Protein AF-A0A918VK63-F1 (afdb_monomer_lite)

pLDDT: mean 71.02, std 24.49, range [26.16, 98.5]

Sequence (231 aa):
MGARPAQPPLGSRPQFLGGAPDRGRGQVRFVFEAVVHAALPGLKAIQGRLEAGPRDRPQPPGGSRGLPRWKEPDMTDMQHPAPSRRRRRGTVLLAATALTAAALTTGATAAAPAGHTQRAPQTKGIATSVLGTDYKVTLTAVRSASDPYAASVRMQVYVRKSGAWKESDRIRVGGADGWFWYPLTGRHAVGRFSTAGTEPAPVDVRLLVTPSIGYSTTYHYVIRHGDVSTR

Secondary structure (DSSP, 8-state):
---PPPPPPP--------------------------------TTSSGGGTS--S--PPPPP----PPP-PPPPP------------------------------------------------EEEEEEEEETTTEEEEEEEEE-SS-TTEEEEEEEEEEEETTEEEEEEEEEESSTT-EEHHHHHSTTSEEEEEE-SSSSEEEEEEEEEETTTEE-PPEEEEEETTEEEE-

Radius of gyration: 33.87 Å; chains: 1; bounding box: 70×94×121 Å

Structure (mmCIF, N/CA/C/O backbone):
data_AF-A0A918VK63-F1
#
_entry.id   AF-A0A918VK63-F1
#
loop_
_atom_site.group_PDB
_atom_site.id
_atom_site.type_symbol
_atom_site.label_atom_id
_atom_site.label_alt_id
_atom_site.label_comp_id
_atom_site.label_asym_id
_atom_site.label_entity_id
_atom_site.label_seq_id
_atom_site.pdbx_PDB_ins_code
_atom_site.Cartn_x
_atom_site.Cartn_y
_atom_site.Cartn_z
_atom_site.occupancy
_atom_site.B_iso_or_equiv
_atom_site.auth_seq_id
_atom_site.auth_comp_id
_atom_site.auth_asym_id
_atom_site.auth_atom_id
_atom_site.pdbx_PDB_model_num
ATOM 1 N N . MET A 1 1 ? -22.242 -41.273 76.706 1.00 43.94 1 MET A N 1
ATOM 2 C CA . MET A 1 1 ? -21.017 -41.808 76.067 1.00 43.94 1 MET A CA 1
ATOM 3 C C . MET A 1 1 ? -21.424 -42.340 74.693 1.00 43.94 1 MET A C 1
ATOM 5 O O . MET A 1 1 ? -22.430 -43.025 74.646 1.00 43.94 1 MET A O 1
ATOM 9 N N . GLY A 1 2 ? -20.783 -41.999 73.572 1.00 50.78 2 GLY A N 1
ATOM 10 C CA . GLY A 1 2 ? -19.702 -41.023 73.387 1.00 50.78 2 GLY A CA 1
ATOM 11 C C . GLY A 1 2 ? -19.511 -40.605 71.913 1.00 50.78 2 GLY A C 1
ATOM 12 O O . GLY A 1 2 ? -20.017 -41.265 71.018 1.00 50.78 2 GLY A O 1
ATOM 13 N N . ALA A 1 3 ? -18.777 -39.502 71.722 1.00 50.59 3 ALA A N 1
ATOM 14 C CA . ALA A 1 3 ? -18.074 -39.054 70.506 1.00 50.59 3 ALA A CA 1
ATOM 15 C C . ALA A 1 3 ? -18.811 -39.022 69.138 1.00 50.59 3 ALA A C 1
ATOM 17 O O . ALA A 1 3 ? -18.932 -40.024 68.439 1.00 50.59 3 ALA A O 1
ATOM 18 N N . ARG A 1 4 ? -19.130 -37.805 68.665 1.00 57.22 4 ARG A N 1
ATOM 19 C CA . ARG A 1 4 ? -19.237 -37.505 67.221 1.00 57.22 4 ARG A CA 1
ATOM 20 C C . ARG A 1 4 ? -17.826 -37.417 66.602 1.00 57.22 4 ARG A C 1
ATOM 22 O O . ARG A 1 4 ? -16.967 -36.805 67.237 1.00 57.22 4 ARG A O 1
ATOM 29 N N . PRO A 1 5 ? -17.586 -37.904 65.369 1.00 66.38 5 PRO A N 1
ATOM 30 C CA . PRO A 1 5 ? -16.409 -37.512 64.589 1.00 66.38 5 PRO A CA 1
ATOM 31 C C . PRO A 1 5 ? -16.505 -36.039 64.141 1.00 66.38 5 PRO A C 1
ATOM 33 O O . PRO A 1 5 ? -17.598 -35.478 64.037 1.00 66.38 5 PRO A O 1
ATOM 36 N N . ALA A 1 6 ? -15.355 -35.400 63.915 1.00 62.38 6 ALA A N 1
ATOM 37 C CA . ALA A 1 6 ? -15.238 -33.950 63.732 1.00 62.38 6 ALA A CA 1
ATOM 38 C C . ALA A 1 6 ? -15.338 -33.480 62.266 1.00 62.38 6 ALA A C 1
ATOM 40 O O . ALA A 1 6 ? -15.070 -34.233 61.331 1.00 62.38 6 ALA A O 1
ATOM 41 N N . GLN A 1 7 ? -15.665 -32.197 62.076 1.00 65.81 7 GLN A N 1
ATOM 42 C CA . GLN A 1 7 ? -15.529 -31.514 60.784 1.00 65.81 7 GLN A CA 1
ATOM 43 C C . GLN A 1 7 ? -14.049 -31.179 60.504 1.00 65.81 7 GLN A C 1
ATO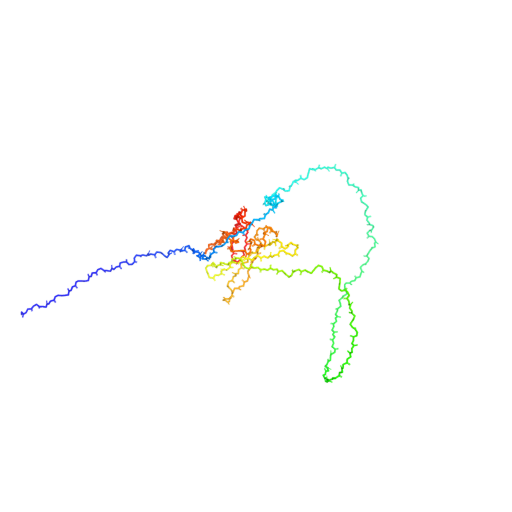M 45 O O . GLN A 1 7 ? -13.368 -30.701 61.416 1.00 65.81 7 GLN A O 1
ATOM 50 N N . PRO A 1 8 ? -13.545 -31.354 59.268 1.00 70.00 8 PRO A N 1
ATOM 51 C CA . PRO A 1 8 ? -12.257 -30.797 58.860 1.00 70.00 8 PRO A CA 1
ATOM 52 C C . PRO A 1 8 ? -12.335 -29.260 58.707 1.00 70.00 8 PRO A C 1
ATOM 54 O O . PRO A 1 8 ? -13.414 -28.725 58.432 1.00 70.00 8 PRO A O 1
ATOM 57 N N . PRO A 1 9 ? -11.218 -28.529 58.886 1.00 63.44 9 PRO A N 1
ATOM 58 C CA . PRO A 1 9 ? -11.223 -27.069 58.969 1.00 63.44 9 PRO A CA 1
ATOM 59 C C . PRO A 1 9 ? -11.334 -26.356 57.611 1.00 63.44 9 PRO A C 1
ATOM 61 O O . PRO A 1 9 ? -10.904 -26.856 56.572 1.00 63.44 9 PRO A O 1
ATOM 64 N N . LEU A 1 10 ? -11.838 -25.119 57.655 1.00 53.62 10 LEU A N 1
ATOM 65 C CA . LEU A 1 10 ? -11.769 -24.151 56.556 1.00 53.62 10 LEU A CA 1
ATOM 66 C C . LEU A 1 10 ? -10.305 -23.822 56.220 1.00 53.62 10 LEU A C 1
ATOM 68 O O . LEU A 1 10 ? -9.569 -23.341 57.080 1.00 53.62 10 LEU A O 1
ATOM 72 N N . GLY A 1 11 ? -9.902 -24.018 54.962 1.00 45.00 11 GLY A N 1
ATOM 73 C CA . GLY A 1 11 ? -8.539 -23.750 54.502 1.00 45.00 11 GLY A CA 1
ATOM 74 C C . GLY A 1 11 ? -8.467 -23.210 53.072 1.00 45.00 11 GLY A C 1
ATOM 75 O O . GLY A 1 11 ? -9.162 -23.683 52.180 1.00 45.00 11 GLY A O 1
ATOM 76 N N . SER A 1 12 ? -7.573 -22.238 52.872 1.00 44.72 12 SER A N 1
ATOM 77 C CA . SER A 1 12 ? -6.981 -21.847 51.581 1.00 44.72 12 SER A CA 1
ATOM 78 C C . SER A 1 12 ? -7.923 -21.413 50.446 1.00 44.72 12 SER A C 1
ATOM 80 O O . SER A 1 12 ? -8.161 -22.138 49.482 1.00 44.72 12 SER A O 1
ATOM 82 N N . ARG A 1 13 ? -8.312 -20.129 50.465 1.00 52.03 13 ARG A N 1
ATOM 83 C CA . ARG A 1 13 ? -8.631 -19.380 49.234 1.00 52.03 13 ARG A CA 1
ATOM 84 C C . ARG A 1 13 ? -7.399 -19.364 48.303 1.00 52.03 13 ARG A C 1
ATOM 86 O O . ARG A 1 13 ? -6.381 -18.808 48.722 1.00 52.03 13 ARG A O 1
ATOM 93 N N . PRO A 1 14 ? -7.468 -19.837 47.045 1.00 47.81 14 PRO A N 1
ATOM 94 C CA . PRO A 1 14 ? -6.476 -19.461 46.045 1.00 47.81 14 PRO A CA 1
ATOM 95 C C . PRO A 1 14 ? -6.685 -17.987 45.669 1.00 47.81 14 PRO A C 1
ATOM 97 O O . PRO A 1 14 ? -7.757 -17.596 45.205 1.00 47.81 14 PRO A O 1
ATOM 100 N N . GLN A 1 15 ? -5.668 -17.151 45.875 1.00 52.31 15 GLN A N 1
ATOM 101 C CA . GLN A 1 15 ? -5.680 -15.782 45.361 1.00 52.31 15 GLN A CA 1
ATOM 102 C C . GLN A 1 15 ? -5.417 -15.833 43.853 1.00 52.31 15 GLN A C 1
ATOM 104 O O . GLN A 1 15 ? -4.292 -16.103 43.435 1.00 52.31 15 GLN A O 1
ATOM 109 N N . PHE A 1 16 ? -6.434 -15.567 43.030 1.00 39.88 16 PHE A N 1
ATOM 110 C CA . PHE A 1 16 ? -6.221 -15.345 41.599 1.00 39.88 16 PHE A CA 1
ATOM 111 C C . PHE A 1 16 ? -5.569 -13.974 41.396 1.00 39.88 16 PHE A C 1
ATOM 113 O O . PHE A 1 16 ? -6.235 -12.948 41.257 1.00 39.88 16 PHE A O 1
ATOM 120 N N . LEU A 1 17 ? -4.237 -13.972 41.452 1.00 44.62 17 LEU A N 1
ATOM 121 C CA . LEU A 1 17 ? -3.405 -12.802 41.210 1.00 44.62 17 LEU A CA 1
ATOM 122 C C . LEU A 1 17 ? -3.630 -12.298 39.775 1.00 44.62 17 LEU A C 1
ATOM 124 O O . LEU A 1 17 ? -3.729 -13.091 38.837 1.00 44.62 17 LEU A O 1
ATOM 128 N N . GLY A 1 18 ? -3.725 -10.979 39.604 1.00 46.38 18 GLY A N 1
ATOM 129 C CA . GLY A 1 18 ? -4.093 -10.362 38.330 1.00 46.38 18 GLY A CA 1
ATOM 130 C C . GLY A 1 18 ? -3.045 -10.553 37.233 1.00 46.38 18 GLY A C 1
ATOM 131 O O . GLY A 1 18 ? -2.133 -9.741 37.097 1.00 46.38 18 GLY A O 1
ATOM 132 N N . GLY A 1 19 ? -3.214 -11.582 36.402 1.00 36.44 19 GLY A N 1
ATOM 133 C CA . GLY A 1 19 ? -2.528 -11.687 35.118 1.00 36.44 19 GLY A CA 1
ATOM 134 C C . GLY A 1 19 ? -3.073 -10.638 34.150 1.00 36.44 19 GLY A C 1
ATOM 135 O O . GLY A 1 19 ? -4.204 -10.758 33.680 1.00 36.44 19 GLY A O 1
ATOM 136 N N . ALA A 1 20 ? -2.287 -9.601 33.858 1.00 44.66 20 ALA A N 1
ATOM 137 C CA . ALA A 1 20 ? -2.646 -8.625 32.834 1.00 44.66 20 ALA A CA 1
ATOM 138 C C . ALA A 1 20 ? -2.770 -9.317 31.460 1.00 44.66 20 ALA A C 1
ATOM 140 O O . ALA A 1 20 ? -1.950 -10.186 31.153 1.00 44.66 20 ALA A O 1
ATOM 141 N N . PRO A 1 21 ? -3.748 -8.942 30.612 1.00 46.81 21 PRO A N 1
ATOM 142 C CA . PRO A 1 21 ? -3.850 -9.500 29.272 1.00 46.81 21 PRO A CA 1
ATOM 143 C C . PRO A 1 21 ? -2.627 -9.078 28.454 1.00 46.81 21 PRO A C 1
ATOM 145 O O . PRO A 1 21 ? -2.466 -7.898 28.124 1.00 46.81 21 PRO A O 1
ATOM 148 N N . ASP A 1 22 ? -1.769 -10.049 28.131 1.00 44.81 22 ASP A N 1
ATOM 149 C CA . ASP A 1 22 ? -0.656 -9.849 27.208 1.00 44.81 22 ASP A CA 1
ATOM 150 C C . ASP A 1 22 ? -1.195 -9.257 25.901 1.00 44.81 22 ASP A C 1
ATOM 152 O O . ASP A 1 22 ? -2.096 -9.811 25.263 1.00 44.81 22 ASP A O 1
ATOM 156 N N . ARG A 1 23 ? -0.650 -8.104 25.501 1.00 48.44 23 ARG A N 1
ATOM 157 C CA . ARG A 1 23 ? -0.985 -7.464 24.227 1.00 48.44 23 ARG A CA 1
ATOM 158 C C . ARG A 1 23 ? -0.234 -8.188 23.121 1.00 48.44 23 ARG A C 1
ATOM 160 O O . ARG A 1 23 ? 0.714 -7.648 22.545 1.00 48.44 23 ARG A O 1
ATOM 167 N N . GLY A 1 24 ? -0.691 -9.410 22.849 1.00 37.12 24 GLY A N 1
ATOM 168 C CA . GLY A 1 24 ? -0.122 -10.318 21.870 1.00 37.12 24 GLY A CA 1
ATOM 169 C C . GLY A 1 24 ? 0.160 -9.588 20.566 1.00 37.12 24 GLY A C 1
ATOM 170 O O . GLY A 1 24 ? -0.753 -9.177 19.846 1.00 37.12 24 GLY A O 1
ATOM 171 N N . ARG A 1 25 ? 1.450 -9.410 20.262 1.00 47.50 25 ARG A N 1
ATOM 172 C CA . ARG A 1 25 ? 1.891 -8.864 18.978 1.00 47.50 25 ARG A CA 1
ATOM 173 C C . ARG A 1 25 ? 1.355 -9.799 17.903 1.00 47.50 25 ARG A C 1
ATOM 175 O O . ARG A 1 25 ? 1.788 -10.947 17.845 1.00 47.50 25 ARG A O 1
ATOM 182 N N . GLY A 1 26 ? 0.428 -9.314 17.078 1.00 36.66 26 GLY A N 1
ATOM 183 C CA . GLY A 1 26 ? -0.212 -10.093 16.018 1.00 36.66 26 GLY A CA 1
ATOM 184 C C . GLY A 1 26 ? 0.805 -10.583 14.990 1.00 36.66 26 GLY A C 1
ATOM 185 O O . GLY A 1 26 ? 1.030 -9.936 13.969 1.00 36.66 26 GLY A O 1
ATOM 186 N N . GLN A 1 27 ? 1.445 -11.718 15.270 1.00 39.53 27 GLN A N 1
ATOM 187 C CA . GLN A 1 27 ? 2.418 -12.343 14.389 1.00 39.53 27 GLN A CA 1
ATOM 188 C C . GLN A 1 27 ? 1.646 -13.032 13.263 1.00 39.53 27 GLN A C 1
ATOM 190 O O . GLN A 1 27 ? 1.248 -14.190 13.376 1.00 39.53 27 GLN A O 1
ATOM 195 N N . VAL A 1 28 ? 1.385 -12.285 12.189 1.00 46.88 28 VAL A N 1
ATOM 196 C CA . VAL A 1 28 ? 0.647 -12.784 11.026 1.00 46.88 28 VAL A CA 1
ATOM 197 C C . VAL A 1 28 ? 1.460 -13.894 10.356 1.00 46.88 28 VAL A C 1
ATOM 199 O O . VAL A 1 28 ? 2.401 -13.635 9.605 1.00 46.88 28 VAL A O 1
ATOM 202 N N . ARG A 1 29 ? 1.111 -15.150 10.658 1.00 33.56 29 ARG A N 1
ATOM 203 C CA . ARG A 1 29 ? 1.702 -16.337 10.036 1.00 33.56 29 ARG A CA 1
ATOM 204 C C . ARG A 1 29 ? 1.260 -16.430 8.578 1.00 33.56 29 ARG A C 1
ATOM 206 O O . ARG A 1 29 ? 0.196 -16.964 8.278 1.00 33.56 29 ARG A O 1
ATOM 213 N N . PHE A 1 30 ? 2.113 -15.963 7.675 1.00 39.28 30 PHE A N 1
ATOM 214 C CA . PHE A 1 30 ? 2.014 -16.282 6.256 1.00 39.28 30 PHE A CA 1
ATOM 215 C C . PHE A 1 30 ? 2.748 -17.598 5.974 1.00 39.28 30 PHE A C 1
ATOM 217 O O . PHE A 1 30 ? 3.965 -17.624 5.810 1.00 39.28 30 PHE A O 1
ATOM 224 N N . VAL A 1 31 ? 1.995 -18.695 5.911 1.00 35.78 31 VAL A N 1
ATOM 225 C CA . VAL A 1 31 ? 2.404 -19.880 5.140 1.00 35.78 31 VAL A CA 1
ATOM 2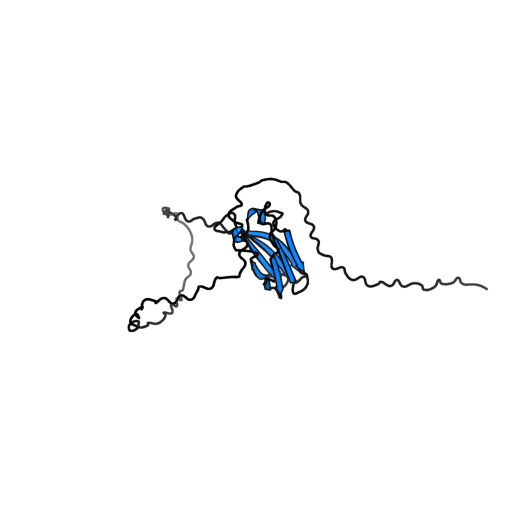26 C C . VAL A 1 31 ? 2.318 -19.515 3.653 1.00 35.78 31 VAL A C 1
ATOM 228 O O . VAL A 1 31 ? 1.390 -18.797 3.299 1.00 35.78 31 VAL A O 1
ATOM 231 N N . PHE A 1 32 ? 3.258 -19.967 2.811 1.00 33.41 32 PHE A N 1
ATOM 232 C CA . PHE A 1 32 ? 3.044 -20.525 1.455 1.00 33.41 32 PHE A CA 1
ATOM 233 C C . PHE A 1 32 ? 4.390 -20.851 0.775 1.00 33.41 32 PHE A C 1
ATOM 235 O O . PHE A 1 32 ? 5.414 -20.243 1.080 1.00 33.41 32 PHE A O 1
ATOM 242 N N . GLU A 1 33 ? 4.382 -21.831 -0.132 1.00 26.16 33 GLU A N 1
ATOM 243 C CA . GLU A 1 33 ? 5.584 -22.449 -0.715 1.00 26.16 33 GLU A CA 1
ATOM 244 C C . GLU A 1 33 ? 6.380 -21.587 -1.714 1.00 26.16 33 GLU A C 1
ATOM 246 O O . GLU A 1 33 ? 5.896 -20.616 -2.314 1.00 26.16 33 GLU A O 1
ATOM 251 N N . ALA A 1 34 ? 7.632 -22.007 -1.920 1.00 30.58 34 ALA A N 1
ATOM 252 C CA . ALA A 1 34 ? 8.618 -21.379 -2.788 1.00 30.58 34 ALA A CA 1
ATOM 253 C C . ALA A 1 34 ? 8.887 -22.196 -4.064 1.00 30.58 34 ALA A C 1
ATOM 255 O O . ALA A 1 34 ? 9.040 -23.410 -4.007 1.00 30.58 34 ALA A O 1
ATOM 256 N N . VAL A 1 35 ? 9.048 -21.493 -5.190 1.00 32.50 35 VAL A N 1
ATOM 257 C CA . VAL A 1 35 ? 9.805 -21.932 -6.377 1.00 32.50 35 VAL A CA 1
ATOM 258 C C . VAL A 1 35 ? 10.521 -20.693 -6.938 1.00 32.50 35 VAL A C 1
ATOM 260 O O . VAL A 1 35 ? 9.991 -19.582 -6.864 1.00 32.50 35 VAL A O 1
ATOM 263 N N . VAL A 1 36 ? 11.730 -20.883 -7.466 1.00 36.53 36 VAL A N 1
ATOM 264 C CA . VAL A 1 36 ? 12.666 -19.879 -8.023 1.00 36.53 36 VAL A CA 1
ATOM 265 C C . VAL A 1 36 ? 12.880 -20.284 -9.505 1.00 36.53 36 VAL A C 1
ATOM 267 O O . VAL A 1 36 ? 12.786 -21.469 -9.799 1.00 36.53 36 VAL A O 1
ATOM 270 N N . HIS A 1 37 ? 13.029 -19.443 -10.536 1.00 30.89 37 HIS A N 1
ATOM 271 C CA . HIS A 1 37 ? 14.056 -18.430 -10.822 1.00 30.89 37 HIS A CA 1
ATOM 272 C C . HIS A 1 37 ? 13.678 -17.617 -12.079 1.00 30.89 37 HIS A C 1
ATOM 274 O O . HIS A 1 37 ? 13.045 -18.155 -12.981 1.00 30.89 37 HIS A O 1
ATOM 280 N N . ALA A 1 38 ? 14.186 -16.382 -12.196 1.00 32.88 38 ALA A N 1
ATOM 281 C CA . ALA A 1 38 ? 14.618 -15.758 -13.461 1.00 32.88 38 ALA A CA 1
ATOM 282 C C . ALA A 1 38 ? 15.410 -14.468 -13.163 1.00 32.88 38 ALA A C 1
ATOM 284 O O . ALA A 1 38 ? 15.085 -13.756 -12.213 1.00 32.88 38 ALA A O 1
ATOM 285 N N . ALA A 1 39 ? 16.420 -14.144 -13.976 1.00 36.38 39 ALA A N 1
ATOM 286 C CA . ALA A 1 39 ? 17.166 -12.883 -13.904 1.00 36.38 39 ALA A CA 1
ATOM 287 C C . ALA A 1 39 ? 16.972 -12.068 -15.194 1.00 36.38 39 ALA A C 1
ATOM 289 O O . ALA A 1 39 ? 16.853 -12.646 -16.272 1.00 36.38 39 ALA A O 1
ATOM 290 N N . LEU A 1 40 ? 16.961 -10.734 -15.090 1.00 40.72 40 LEU A N 1
ATOM 291 C CA . LEU A 1 40 ? 16.875 -9.815 -16.233 1.00 40.72 40 LEU A CA 1
ATOM 292 C C . LEU A 1 40 ? 17.874 -8.650 -16.071 1.00 40.72 40 LEU A C 1
ATOM 294 O O . LEU A 1 40 ? 17.925 -8.055 -14.991 1.00 40.72 40 LEU A O 1
ATOM 298 N N . PRO A 1 41 ? 18.659 -8.303 -17.109 1.00 36.78 41 PRO A N 1
ATOM 299 C CA . PRO A 1 41 ? 19.586 -7.171 -17.087 1.00 36.78 41 PRO A CA 1
ATOM 300 C C . PRO A 1 41 ? 18.886 -5.835 -17.411 1.00 36.78 41 PRO A C 1
ATOM 302 O O . PRO A 1 41 ? 17.868 -5.810 -18.095 1.00 36.78 41 PRO A O 1
ATOM 305 N N . GLY A 1 42 ? 19.461 -4.711 -16.959 1.00 40.75 42 GLY A N 1
ATOM 306 C CA . GLY A 1 42 ? 18.973 -3.353 -17.292 1.00 40.75 42 GLY A CA 1
ATOM 307 C C . GLY A 1 42 ? 19.152 -2.271 -16.211 1.00 40.75 42 GLY A C 1
ATOM 308 O O . GLY A 1 42 ? 18.700 -1.139 -16.370 1.00 40.75 42 GLY A O 1
ATOM 309 N N . LEU A 1 43 ? 19.796 -2.590 -15.086 1.00 43.56 43 LEU A N 1
ATOM 310 C CA . LEU A 1 43 ? 19.646 -1.844 -13.830 1.00 43.56 43 LEU A CA 1
ATOM 311 C C . LEU A 1 43 ? 20.697 -0.728 -13.601 1.00 43.56 43 LEU A C 1
ATOM 313 O O . LEU A 1 43 ? 21.322 -0.673 -12.548 1.00 43.56 43 LEU A O 1
ATOM 317 N N . LYS A 1 44 ? 20.902 0.177 -14.575 1.00 41.56 44 LYS A N 1
ATOM 318 C CA . LYS A 1 44 ? 21.790 1.360 -14.409 1.00 41.56 44 LYS A CA 1
ATOM 319 C C . LYS A 1 44 ? 21.130 2.739 -14.561 1.00 41.56 44 LYS A C 1
ATOM 321 O O . LYS A 1 44 ? 21.739 3.725 -14.164 1.00 41.56 44 LYS A O 1
ATOM 326 N N . ALA A 1 45 ? 19.902 2.839 -15.075 1.00 43.22 45 ALA A N 1
ATOM 327 C CA . ALA A 1 45 ? 19.287 4.137 -15.399 1.00 43.22 45 ALA A CA 1
ATOM 328 C C . ALA A 1 45 ? 18.441 4.783 -14.276 1.00 43.22 45 ALA A C 1
ATOM 330 O O . ALA A 1 45 ? 18.133 5.967 -14.351 1.00 43.22 45 ALA A O 1
ATOM 331 N N . ILE A 1 46 ? 18.018 4.021 -13.258 1.00 49.31 46 ILE A N 1
ATOM 332 C CA . ILE A 1 46 ? 16.902 4.425 -12.370 1.00 49.31 46 ILE A CA 1
ATOM 333 C C . ILE A 1 46 ? 17.371 4.893 -10.978 1.00 49.31 46 ILE A C 1
ATOM 335 O O . ILE A 1 46 ? 16.665 5.643 -10.305 1.00 49.31 46 ILE A O 1
ATOM 339 N N . GLN A 1 47 ? 18.578 4.514 -10.546 1.00 50.16 47 GLN A N 1
ATOM 340 C CA . GLN A 1 47 ? 19.036 4.737 -9.167 1.00 50.16 47 GLN A CA 1
ATOM 341 C C . GLN A 1 47 ? 19.177 6.226 -8.794 1.00 50.16 47 GLN A C 1
ATOM 343 O O . GLN A 1 47 ? 18.916 6.592 -7.654 1.00 50.16 47 GLN A O 1
ATOM 348 N N . GLY A 1 48 ? 19.449 7.105 -9.766 1.00 37.31 48 GLY A N 1
ATOM 349 C CA . GLY A 1 48 ? 19.465 8.560 -9.563 1.00 37.31 48 GLY A CA 1
ATOM 350 C C . GLY A 1 48 ? 18.097 9.207 -9.286 1.00 37.31 48 GLY A C 1
ATOM 351 O O . GLY A 1 48 ? 18.043 10.414 -9.075 1.00 37.31 48 GLY A O 1
ATOM 352 N N . ARG A 1 49 ? 16.985 8.450 -9.299 1.00 47.78 49 ARG A N 1
ATOM 353 C CA . ARG A 1 49 ? 15.624 8.986 -9.087 1.00 47.78 49 ARG A CA 1
ATOM 354 C C . ARG A 1 49 ? 15.016 8.676 -7.713 1.00 47.78 49 ARG A C 1
ATOM 356 O O . ARG A 1 49 ? 13.963 9.228 -7.408 1.00 47.78 49 ARG A O 1
ATOM 363 N N . LEU A 1 50 ? 15.639 7.820 -6.893 1.00 47.19 50 LEU A N 1
ATOM 364 C CA . LEU A 1 50 ? 15.144 7.512 -5.538 1.00 47.19 50 LEU A CA 1
ATOM 365 C C . LEU A 1 50 ? 15.695 8.454 -4.452 1.00 47.19 50 LEU A C 1
ATOM 367 O O . LEU A 1 50 ? 15.013 8.672 -3.456 1.00 47.19 50 LEU A O 1
ATOM 371 N N . GLU A 1 51 ? 16.867 9.057 -4.665 1.00 44.16 51 GLU A N 1
ATOM 372 C CA . GLU A 1 51 ? 17.539 9.944 -3.693 1.00 44.16 51 GLU A CA 1
ATOM 373 C C . GLU A 1 51 ? 16.962 11.377 -3.639 1.00 44.16 51 GLU A C 1
ATOM 375 O O . GLU A 1 51 ? 17.378 12.193 -2.820 1.00 44.16 51 GLU A O 1
ATOM 380 N N . ALA A 1 52 ? 16.002 11.715 -4.509 1.00 42.12 52 ALA A N 1
ATOM 381 C CA . ALA A 1 52 ? 15.452 13.066 -4.652 1.00 42.12 52 ALA A CA 1
ATOM 382 C C . ALA A 1 52 ? 14.465 13.440 -3.520 1.00 42.12 52 ALA A C 1
ATOM 384 O O . ALA A 1 52 ? 13.252 13.539 -3.726 1.00 42.12 52 ALA A O 1
ATOM 385 N N . GLY A 1 53 ? 14.995 13.643 -2.311 1.00 40.22 53 GLY A N 1
ATOM 386 C CA . GLY A 1 53 ? 14.258 14.179 -1.165 1.00 40.22 53 GLY A CA 1
ATOM 387 C C . GLY A 1 53 ? 13.802 15.639 -1.367 1.00 40.22 53 GLY A C 1
ATOM 388 O O . GLY A 1 53 ? 14.401 16.376 -2.148 1.00 40.22 53 GLY A O 1
ATOM 389 N N . PRO A 1 54 ? 12.745 16.103 -0.670 1.00 53.53 54 PRO A N 1
ATOM 390 C CA . PRO A 1 54 ? 12.113 17.399 -0.933 1.00 53.53 54 PRO A CA 1
ATOM 391 C C . PRO A 1 54 ? 12.814 18.579 -0.229 1.00 53.53 54 PRO A C 1
ATOM 393 O O . PRO A 1 54 ? 12.195 19.286 0.569 1.00 53.53 54 PRO A O 1
ATOM 396 N N . ARG A 1 55 ? 14.099 18.813 -0.523 1.00 52.81 55 ARG A N 1
ATOM 397 C CA . ARG A 1 55 ? 14.827 20.049 -0.170 1.00 52.81 55 ARG A CA 1
ATOM 398 C C . ARG A 1 55 ? 15.684 20.540 -1.341 1.00 52.81 55 ARG A C 1
ATOM 400 O O . ARG A 1 55 ? 15.813 19.857 -2.349 1.00 52.81 55 ARG A O 1
ATOM 407 N N . ASP A 1 56 ? 16.176 21.766 -1.203 1.00 41.16 56 ASP A N 1
ATOM 408 C CA . ASP A 1 56 ? 17.130 22.439 -2.089 1.00 41.16 56 ASP A CA 1
ATOM 409 C C . ASP A 1 56 ? 16.674 22.627 -3.547 1.00 41.16 56 ASP A C 1
ATOM 411 O O . ASP A 1 56 ? 17.202 22.056 -4.499 1.00 41.16 56 ASP A O 1
ATOM 415 N N . ARG A 1 57 ? 15.737 23.569 -3.734 1.00 48.91 57 ARG A N 1
ATOM 416 C CA . ARG A 1 57 ? 15.733 24.386 -4.958 1.00 48.91 57 ARG A CA 1
ATOM 417 C C . ARG A 1 57 ? 16.897 25.382 -4.860 1.00 48.91 57 ARG A C 1
ATOM 419 O O . ARG A 1 57 ? 16.870 26.191 -3.931 1.00 48.91 57 ARG A O 1
ATOM 426 N N . PRO A 1 58 ? 17.860 25.406 -5.797 1.00 46.19 58 PRO A N 1
ATOM 427 C CA . PRO A 1 58 ? 18.864 26.463 -5.835 1.00 46.19 58 PRO A CA 1
ATOM 428 C C . PRO A 1 58 ? 18.199 27.830 -6.023 1.00 46.19 58 PRO A C 1
ATOM 430 O O . PRO A 1 58 ? 17.393 28.020 -6.937 1.00 46.19 58 PRO A O 1
ATOM 433 N N . GLN A 1 59 ? 18.533 28.785 -5.159 1.00 56.94 59 GLN A N 1
ATOM 434 C CA . GLN A 1 59 ? 18.101 30.171 -5.298 1.00 56.94 59 GLN A CA 1
ATOM 435 C C . GLN A 1 59 ? 18.911 30.823 -6.435 1.00 56.94 59 GLN A C 1
ATOM 437 O O . GLN A 1 59 ? 20.142 30.806 -6.372 1.00 56.94 59 GLN A O 1
ATOM 442 N N . PRO A 1 60 ? 18.277 31.368 -7.491 1.00 55.81 60 PRO A N 1
ATOM 443 C CA . PRO A 1 60 ? 19.017 31.974 -8.592 1.00 55.81 60 PRO A CA 1
ATOM 444 C C . PRO A 1 60 ? 19.731 33.252 -8.115 1.00 55.81 60 PRO A C 1
ATOM 446 O O . PRO A 1 60 ? 19.125 34.044 -7.387 1.00 55.81 60 PRO A O 1
ATOM 449 N N . PRO A 1 61 ? 20.994 33.490 -8.517 1.00 53.38 61 PRO A N 1
ATOM 450 C CA . PRO A 1 61 ? 21.710 34.707 -8.150 1.00 53.38 61 PRO A CA 1
ATOM 451 C C . PRO A 1 61 ? 21.040 35.942 -8.768 1.00 53.38 61 PRO A C 1
ATOM 453 O O . PRO A 1 61 ? 20.602 35.916 -9.920 1.00 53.38 61 PRO A O 1
ATOM 456 N N . GLY A 1 62 ? 20.975 37.033 -8.000 1.00 52.34 62 GLY A N 1
ATOM 457 C CA . GLY A 1 62 ? 20.319 38.286 -8.387 1.00 52.34 62 GLY A CA 1
ATOM 458 C C . GLY A 1 62 ? 21.037 39.023 -9.520 1.00 52.34 62 GLY A C 1
ATOM 459 O O . GLY A 1 62 ? 21.805 39.949 -9.279 1.00 52.34 62 GLY A O 1
ATOM 460 N N . GLY A 1 63 ? 20.788 38.614 -10.763 1.00 48.25 63 GLY A N 1
ATOM 461 C CA . GLY A 1 63 ? 21.342 39.238 -11.962 1.00 48.25 63 GLY A CA 1
ATOM 462 C C . GLY A 1 63 ? 20.468 40.370 -12.496 1.00 48.25 63 GLY A C 1
ATOM 463 O O . GLY A 1 63 ? 19.647 40.139 -13.381 1.00 48.25 63 GLY A O 1
ATOM 464 N N . SER A 1 64 ? 20.676 41.597 -12.013 1.00 56.00 64 SER A N 1
ATOM 465 C CA . SER A 1 64 ? 20.032 42.805 -12.550 1.00 56.00 64 SER A CA 1
ATOM 466 C C . SER A 1 64 ? 20.401 43.019 -14.023 1.00 56.00 64 SER A C 1
ATOM 468 O O . SER A 1 64 ? 21.483 43.515 -14.338 1.00 56.00 64 SER A O 1
ATOM 470 N N . ARG A 1 65 ? 19.511 42.643 -14.947 1.00 49.00 65 ARG A N 1
ATOM 471 C CA . ARG A 1 65 ? 19.679 42.849 -16.393 1.00 49.00 65 ARG A CA 1
ATOM 472 C C . ARG A 1 65 ? 18.344 43.295 -16.990 1.00 49.00 65 ARG A C 1
ATOM 474 O O . ARG A 1 65 ? 17.310 42.709 -16.687 1.00 49.00 65 ARG A O 1
ATOM 481 N N . GLY A 1 66 ? 18.368 44.383 -17.761 1.00 53.31 66 GLY A N 1
ATOM 482 C CA . GLY A 1 66 ? 17.163 45.136 -18.123 1.00 53.31 66 GLY A CA 1
ATOM 483 C C . GLY A 1 66 ? 16.137 44.332 -18.924 1.00 53.31 66 GLY A C 1
ATOM 484 O O . GLY A 1 66 ? 16.487 43.657 -19.891 1.00 53.31 66 GLY A O 1
ATOM 485 N N . LEU A 1 67 ? 14.864 44.450 -18.541 1.00 53.19 67 LEU A N 1
ATOM 486 C CA . LEU A 1 67 ? 13.738 43.976 -19.344 1.00 53.19 67 LEU A CA 1
ATOM 487 C C . LEU A 1 67 ? 13.471 44.953 -20.504 1.00 53.19 67 LEU A C 1
ATOM 489 O O . LEU A 1 67 ? 13.577 46.167 -20.305 1.00 53.19 67 LEU A O 1
ATOM 493 N N . PRO A 1 68 ? 13.076 44.468 -21.695 1.00 55.19 68 PRO A N 1
ATOM 494 C CA . PRO A 1 68 ? 12.559 45.340 -22.739 1.00 55.19 68 PRO A CA 1
ATOM 495 C C . PRO A 1 68 ? 11.257 46.006 -22.273 1.00 55.19 68 PRO A C 1
ATOM 497 O O . PRO A 1 68 ? 10.410 45.383 -21.630 1.00 55.19 68 PRO A O 1
ATOM 500 N N . ARG A 1 69 ? 11.095 47.284 -22.625 1.00 52.06 69 ARG A N 1
ATOM 501 C CA . ARG A 1 69 ? 9.894 48.077 -22.344 1.00 52.06 69 ARG A CA 1
ATOM 502 C C . ARG A 1 69 ? 8.722 47.565 -23.185 1.00 52.06 69 ARG A C 1
ATOM 504 O O . ARG A 1 69 ? 8.559 47.974 -24.334 1.00 52.06 69 ARG A O 1
ATOM 511 N N . TRP A 1 70 ? 7.911 46.684 -22.606 1.00 46.81 70 TRP A N 1
ATOM 512 C CA . TRP A 1 70 ? 6.589 46.365 -23.140 1.00 46.81 70 TRP A CA 1
ATOM 513 C C . TRP A 1 70 ? 5.761 47.653 -23.241 1.00 46.81 70 TRP A C 1
ATOM 515 O O . TRP A 1 70 ? 5.839 48.509 -22.360 1.00 46.81 70 TRP A O 1
ATOM 525 N N . LYS A 1 71 ? 5.005 47.810 -24.330 1.00 46.22 71 LYS A N 1
ATOM 526 C CA . LYS A 1 71 ? 3.969 48.844 -24.428 1.00 46.22 71 LYS A CA 1
ATOM 527 C C . LYS A 1 71 ? 2.701 48.319 -23.765 1.00 46.22 71 LYS A C 1
ATOM 529 O O . LYS A 1 71 ? 2.317 47.185 -24.055 1.00 46.22 71 LYS A O 1
ATOM 534 N N . GLU A 1 72 ? 2.017 49.143 -22.978 1.00 55.12 72 GLU A N 1
ATOM 535 C CA . GLU A 1 72 ? 0.594 48.947 -22.717 1.00 55.12 72 GLU A CA 1
ATOM 536 C C . GLU A 1 72 ? -0.165 48.762 -24.049 1.00 55.12 72 GLU A C 1
ATOM 538 O O . GLU A 1 72 ? 0.005 49.576 -24.966 1.00 55.12 72 GLU A O 1
ATOM 543 N N . PRO A 1 73 ? -1.007 47.721 -24.188 1.00 56.16 73 PRO A N 1
ATOM 544 C CA . PRO A 1 73 ? -2.101 47.765 -25.145 1.00 56.16 73 PRO A CA 1
ATOM 545 C C . PRO A 1 73 ? -3.118 48.814 -24.675 1.00 56.16 73 PRO A C 1
ATOM 547 O O . PRO A 1 73 ? -3.401 48.919 -23.481 1.00 56.16 73 PRO A O 1
ATOM 550 N N . ASP A 1 74 ? -3.649 49.594 -25.615 1.00 55.12 74 ASP A N 1
ATOM 551 C CA . ASP A 1 74 ? -4.614 50.658 -25.331 1.00 55.12 74 ASP A CA 1
ATOM 552 C C . ASP A 1 74 ? -5.865 50.087 -24.635 1.00 55.12 74 ASP A C 1
ATOM 554 O O . ASP A 1 74 ? -6.447 49.099 -25.084 1.00 55.12 74 ASP A O 1
ATOM 558 N N . MET A 1 75 ? -6.263 50.692 -23.514 1.00 49.66 75 MET A N 1
ATOM 559 C CA . MET A 1 75 ? -7.309 50.176 -22.624 1.00 49.66 75 MET A CA 1
ATOM 560 C C . MET A 1 75 ? -8.707 50.733 -22.962 1.00 49.66 75 MET A C 1
ATOM 562 O O . MET A 1 75 ? -9.599 50.738 -22.113 1.00 49.66 75 MET A O 1
ATOM 566 N N . THR A 1 76 ? -8.891 51.212 -24.198 1.00 61.47 76 THR A N 1
ATOM 567 C CA . THR A 1 76 ? -10.031 52.054 -24.606 1.00 61.47 76 THR A CA 1
ATOM 568 C C . THR A 1 76 ? -11.014 51.373 -25.577 1.00 61.47 76 THR A C 1
ATOM 570 O O . THR A 1 76 ? -11.865 52.049 -26.147 1.00 61.47 76 THR A O 1
ATOM 573 N N . ASP A 1 77 ? -10.985 50.041 -25.734 1.00 52.94 77 ASP A N 1
ATOM 574 C CA . ASP A 1 77 ? -12.131 49.314 -26.315 1.00 52.94 77 ASP A CA 1
ATOM 575 C C . ASP A 1 77 ? -12.310 47.876 -25.781 1.00 52.94 77 ASP A C 1
ATOM 577 O O . ASP A 1 77 ? -11.573 46.958 -26.141 1.00 52.94 77 ASP A O 1
ATOM 581 N N . MET A 1 78 ? -13.321 47.684 -24.921 1.00 51.19 78 MET A N 1
ATOM 582 C CA . MET A 1 78 ? -14.082 46.428 -24.807 1.00 51.19 78 MET A CA 1
ATOM 583 C C . MET A 1 78 ? -15.349 46.625 -23.954 1.00 51.19 78 MET A C 1
ATOM 585 O O . MET A 1 78 ? -15.390 46.369 -22.746 1.00 51.19 78 MET A O 1
ATOM 589 N N . GLN A 1 79 ? -16.420 47.096 -24.590 1.00 53.06 79 GLN A N 1
ATOM 590 C CA . GLN A 1 79 ? -17.732 47.215 -23.946 1.00 53.06 79 GLN A CA 1
ATOM 591 C C . GLN A 1 79 ? -18.336 45.830 -23.638 1.00 53.06 79 GLN A C 1
ATOM 593 O O . GLN A 1 79 ? -18.272 44.901 -24.442 1.00 53.06 79 GLN A O 1
ATOM 598 N N . HIS A 1 80 ? -18.943 45.680 -22.456 1.00 50.78 80 HIS A N 1
ATOM 599 C CA . HIS A 1 80 ? -19.637 44.449 -22.056 1.00 50.78 80 HIS A CA 1
ATOM 600 C C . HIS A 1 80 ? -20.935 44.232 -22.851 1.00 50.78 80 HIS A C 1
ATOM 602 O O . HIS A 1 80 ? -21.689 45.178 -23.083 1.00 50.78 80 HIS A O 1
ATOM 608 N N . PRO A 1 81 ? -21.300 42.962 -23.095 1.00 55.72 81 PRO A N 1
ATOM 609 C CA . PRO A 1 81 ? -22.670 42.543 -22.782 1.00 55.72 81 PRO A CA 1
ATOM 610 C C . PRO A 1 81 ? -22.758 41.329 -21.831 1.00 55.72 81 PRO A C 1
ATOM 612 O O . PRO A 1 81 ? -21.805 40.586 -21.607 1.00 55.72 81 PRO A O 1
ATOM 615 N N . ALA A 1 82 ? -23.936 41.162 -21.224 1.00 52.50 82 ALA A N 1
ATOM 616 C CA . ALA A 1 82 ? -24.182 40.335 -20.035 1.00 52.50 82 ALA A CA 1
ATOM 617 C C . ALA A 1 82 ? -24.316 38.805 -20.284 1.00 52.50 82 ALA A C 1
ATOM 619 O O . ALA A 1 82 ? -24.679 38.376 -21.382 1.00 52.50 82 ALA A O 1
ATOM 620 N N . PRO A 1 83 ? -24.115 37.952 -19.251 1.00 56.12 83 PRO A N 1
ATOM 621 C CA . PRO A 1 83 ? -24.235 36.494 -19.369 1.00 56.12 83 PRO A CA 1
ATOM 622 C C . PRO A 1 83 ? -25.674 36.018 -19.640 1.00 56.12 83 PRO A C 1
ATOM 624 O O . PRO A 1 83 ? -26.601 36.266 -18.865 1.00 56.12 83 PRO A O 1
ATOM 627 N N . SER A 1 84 ? -25.864 35.250 -20.717 1.00 56.69 84 SER A N 1
ATOM 628 C CA . SER A 1 84 ? -27.186 34.781 -21.148 1.00 56.69 84 SER A CA 1
ATOM 629 C C . SER A 1 84 ? -27.658 33.514 -20.410 1.00 56.69 84 SER A C 1
ATOM 631 O O . SER A 1 84 ? -27.192 32.396 -20.631 1.00 56.69 84 SER A O 1
ATOM 633 N N . ARG A 1 85 ? -28.669 33.664 -19.540 1.00 52.16 85 ARG A N 1
ATOM 634 C CA . ARG A 1 85 ? -29.349 32.541 -18.861 1.00 52.16 85 ARG A CA 1
ATOM 635 C C . ARG A 1 85 ? -30.165 31.688 -19.845 1.00 52.16 85 ARG A C 1
ATOM 637 O O . ARG A 1 85 ? -31.363 31.919 -20.020 1.00 52.16 85 ARG A O 1
ATOM 644 N N . ARG A 1 86 ? -29.583 30.631 -20.423 1.00 57.50 86 ARG A N 1
ATOM 645 C CA . ARG A 1 86 ? -30.351 29.649 -21.217 1.00 57.50 86 ARG A CA 1
ATOM 646 C C . ARG A 1 86 ? -31.151 28.669 -20.347 1.00 57.50 86 ARG A C 1
ATOM 648 O O . ARG A 1 86 ? -30.797 27.506 -20.180 1.00 57.50 86 ARG A O 1
ATOM 655 N N . ARG A 1 87 ? -32.314 29.121 -19.861 1.00 51.16 87 ARG A N 1
ATOM 656 C CA . ARG A 1 87 ? -33.422 28.206 -19.533 1.00 51.16 87 ARG A CA 1
ATOM 657 C C . ARG A 1 87 ? -33.824 27.437 -20.798 1.00 51.16 87 ARG A C 1
ATOM 659 O O . ARG A 1 87 ? -34.141 28.058 -21.809 1.00 51.16 87 ARG A O 1
ATOM 666 N N . ARG A 1 88 ? -33.948 26.111 -20.706 1.00 54.28 88 ARG A N 1
ATOM 667 C CA . ARG A 1 88 ? -34.864 25.330 -21.551 1.00 54.28 88 ARG A CA 1
ATOM 668 C C . ARG A 1 88 ? -35.720 24.422 -20.669 1.00 54.28 88 ARG A C 1
ATOM 670 O O . ARG A 1 88 ? -35.227 23.461 -20.096 1.00 54.28 88 ARG A O 1
ATOM 677 N N . ARG A 1 89 ? -37.004 24.769 -20.554 1.00 52.44 89 ARG A N 1
ATOM 678 C CA . ARG A 1 89 ? -38.086 23.818 -20.253 1.00 52.44 89 ARG A CA 1
ATOM 679 C C . ARG A 1 89 ? -38.533 23.210 -21.591 1.00 52.44 89 ARG A C 1
ATOM 681 O O . ARG A 1 89 ? -38.442 23.906 -22.601 1.00 52.44 89 ARG A O 1
ATOM 688 N N . GLY A 1 90 ? -39.016 21.969 -21.608 1.00 42.47 90 GLY A N 1
ATOM 689 C CA . GLY A 1 90 ? -39.509 21.328 -22.834 1.00 42.47 90 GLY A CA 1
ATOM 690 C C . GLY A 1 90 ? -40.287 20.037 -22.568 1.00 42.47 90 GLY A C 1
ATOM 691 O O . GLY A 1 90 ? -39.727 19.090 -22.029 1.00 42.47 90 GLY A O 1
ATOM 692 N N . THR A 1 91 ? -41.561 20.032 -22.954 1.00 48.59 91 THR A N 1
ATOM 693 C CA . THR A 1 91 ? -42.552 18.942 -22.849 1.00 48.59 91 THR A CA 1
ATOM 694 C C . THR A 1 91 ? -43.453 18.985 -24.101 1.00 48.59 91 THR A C 1
ATOM 696 O O . THR A 1 91 ? -43.461 19.995 -24.801 1.00 48.59 91 THR A O 1
ATOM 699 N N . VAL A 1 92 ? -44.225 17.957 -24.470 1.00 45.84 92 VAL A N 1
ATOM 700 C CA . VAL A 1 92 ? -44.586 16.730 -23.723 1.00 45.84 92 VAL A CA 1
ATOM 701 C C . VAL A 1 92 ? -43.827 15.502 -24.289 1.00 45.84 92 VAL A C 1
ATOM 703 O O . VAL A 1 92 ? -42.606 15.594 -24.272 1.00 45.84 92 VAL A O 1
ATOM 706 N N . LEU A 1 93 ? -44.340 14.359 -24.776 1.00 43.81 93 LEU A N 1
ATOM 707 C CA . LEU A 1 93 ? -45.685 13.761 -24.919 1.00 43.81 93 LEU A CA 1
ATOM 708 C C . LEU A 1 93 ? -45.538 12.221 -24.930 1.00 43.81 93 LEU A C 1
ATOM 710 O O . LEU A 1 93 ? -44.442 11.711 -25.152 1.00 43.81 93 LEU A O 1
ATOM 714 N N . LEU A 1 94 ? -46.621 11.481 -24.681 1.00 50.09 94 LEU A N 1
ATOM 715 C CA . LEU A 1 94 ? -46.661 10.022 -24.845 1.00 50.09 94 LEU A CA 1
ATOM 716 C C . LEU A 1 94 ? -46.857 9.621 -26.317 1.00 50.09 94 LEU A C 1
ATOM 718 O O . LEU A 1 94 ? -47.572 10.301 -27.046 1.00 50.09 94 LEU A O 1
ATOM 722 N N . ALA A 1 95 ? -46.357 8.443 -26.691 1.00 42.97 95 ALA A N 1
ATOM 723 C CA . ALA A 1 95 ? -46.969 7.583 -27.707 1.00 42.97 95 ALA A CA 1
ATOM 724 C C . ALA A 1 95 ? -46.530 6.124 -27.484 1.00 42.97 95 ALA A C 1
ATOM 726 O O . ALA A 1 95 ? -45.377 5.875 -27.133 1.00 42.97 95 ALA A O 1
ATOM 727 N N . ALA A 1 96 ? -47.432 5.166 -27.702 1.00 49.84 96 ALA A N 1
ATOM 728 C CA . ALA A 1 96 ? -47.124 3.738 -27.706 1.00 49.84 96 ALA A CA 1
ATOM 729 C C . ALA A 1 96 ? -47.937 3.046 -28.809 1.00 49.84 96 ALA A C 1
ATOM 731 O O . ALA A 1 96 ? -49.163 3.100 -28.782 1.00 49.84 96 ALA A O 1
ATOM 732 N N . THR A 1 97 ? -47.258 2.391 -29.754 1.00 44.44 97 THR A N 1
ATOM 733 C CA . THR A 1 97 ? -47.867 1.505 -30.764 1.00 44.44 97 THR A CA 1
ATOM 734 C C . THR A 1 97 ? -46.813 0.554 -31.338 1.00 44.44 97 THR A C 1
ATOM 736 O O . THR A 1 97 ? -45.615 0.762 -31.144 1.00 44.44 97 THR A O 1
ATOM 739 N N . ALA A 1 98 ? -47.257 -0.529 -31.976 1.00 42.03 98 ALA A N 1
ATOM 740 C CA . ALA A 1 98 ? -46.460 -1.736 -32.188 1.00 42.03 98 ALA A CA 1
ATOM 741 C C . ALA A 1 98 ? -45.915 -1.938 -33.619 1.00 42.03 98 ALA A C 1
ATOM 743 O O . ALA A 1 98 ? -46.463 -1.410 -34.579 1.00 42.03 98 ALA A O 1
ATOM 744 N N . LEU A 1 99 ? -44.940 -2.857 -33.700 1.00 46.69 99 LEU A N 1
ATOM 745 C CA . LEU A 1 99 ? -44.652 -3.798 -34.801 1.00 46.69 99 LEU A CA 1
ATOM 746 C C . LEU A 1 99 ? -44.073 -3.317 -36.155 1.00 46.69 99 LEU A C 1
ATOM 748 O O . LEU A 1 99 ? -44.400 -2.275 -36.702 1.00 46.69 99 LEU A O 1
ATOM 752 N N . THR A 1 100 ? -43.246 -4.221 -36.706 1.00 43.66 100 THR A N 1
ATOM 753 C CA . THR A 1 100 ? -42.858 -4.413 -38.124 1.00 43.66 100 THR A CA 1
ATOM 754 C C . THR A 1 100 ? -42.312 -3.233 -38.940 1.00 43.66 100 THR A C 1
ATOM 756 O O . THR A 1 100 ? -43.075 -2.444 -39.481 1.00 43.66 100 THR A O 1
ATOM 759 N N . ALA A 1 101 ? -41.006 -3.272 -39.237 1.00 38.84 101 ALA A N 1
ATOM 760 C CA . ALA A 1 101 ? -40.486 -3.596 -40.581 1.00 38.84 101 ALA A CA 1
ATOM 761 C C . ALA A 1 101 ? -38.944 -3.691 -40.563 1.00 38.84 101 ALA A C 1
ATOM 763 O O . ALA A 1 101 ? -38.293 -3.084 -39.714 1.00 38.84 101 ALA A O 1
ATOM 764 N N . ALA A 1 102 ? -38.349 -4.440 -41.496 1.00 49.66 102 ALA A N 1
ATOM 765 C CA . ALA A 1 102 ? -36.896 -4.477 -41.681 1.00 49.66 102 ALA A CA 1
ATOM 766 C C . ALA A 1 102 ? -36.452 -3.432 -42.718 1.00 49.66 102 ALA A C 1
ATOM 768 O O . ALA A 1 102 ? -37.060 -3.321 -43.780 1.00 49.66 102 ALA A O 1
ATOM 769 N N . ALA A 1 103 ? -35.359 -2.719 -42.442 1.00 48.19 103 ALA A N 1
ATOM 770 C CA . ALA A 1 103 ? -34.697 -1.835 -43.400 1.00 48.19 103 ALA A CA 1
ATOM 771 C C . ALA A 1 103 ? -33.174 -2.001 -43.291 1.00 48.19 103 ALA A C 1
ATOM 773 O O . ALA A 1 103 ? -32.606 -1.835 -42.211 1.00 48.19 103 ALA A O 1
ATOM 774 N N . LEU A 1 104 ? -32.504 -2.328 -44.401 1.00 52.59 104 LEU A N 1
ATOM 775 C CA . LEU A 1 104 ? -31.045 -2.429 -44.439 1.00 52.59 104 LEU A CA 1
ATOM 776 C C . LEU A 1 104 ? -30.429 -1.029 -44.545 1.00 52.59 104 LEU A C 1
ATOM 778 O O . LEU A 1 104 ? -30.241 -0.504 -45.641 1.00 52.59 104 LEU A O 1
ATOM 782 N N . THR A 1 105 ? -30.082 -0.421 -43.412 1.00 53.97 105 THR A N 1
ATOM 783 C CA . THR A 1 105 ? -29.256 0.794 -43.408 1.00 53.97 105 THR A CA 1
ATOM 784 C C . THR A 1 105 ? -27.799 0.426 -43.667 1.00 53.97 105 THR A C 1
ATOM 786 O O . THR A 1 105 ? -27.165 -0.232 -42.840 1.00 53.97 105 THR A O 1
ATOM 789 N N . THR A 1 106 ? -27.263 0.867 -44.805 1.00 49.38 106 THR A N 1
ATOM 790 C CA . THR A 1 106 ? -25.855 0.701 -45.190 1.00 49.38 106 THR A CA 1
ATOM 791 C C . THR A 1 106 ? -24.914 1.148 -44.074 1.00 49.38 106 THR A C 1
ATOM 793 O O . THR A 1 106 ? -24.963 2.301 -43.642 1.00 49.38 106 THR A O 1
ATOM 796 N N . GLY A 1 107 ? -24.039 0.246 -43.627 1.00 43.06 107 GLY A N 1
ATOM 797 C CA . GLY A 1 107 ? -23.070 0.532 -42.576 1.00 43.06 107 GLY A CA 1
ATOM 798 C C . GLY A 1 107 ? -22.035 1.556 -43.029 1.00 43.06 107 GLY A C 1
ATOM 799 O O . GLY A 1 107 ? -21.079 1.208 -43.717 1.00 43.06 107 GLY A O 1
ATOM 800 N N . ALA A 1 108 ? -22.195 2.809 -42.604 1.00 48.22 108 ALA A N 1
ATOM 801 C CA . ALA A 1 108 ? -21.135 3.800 -42.690 1.00 48.22 108 ALA A CA 1
ATOM 802 C C . ALA A 1 108 ? -19.992 3.369 -41.757 1.00 48.22 108 ALA A C 1
ATOM 804 O O . ALA A 1 108 ? -20.052 3.582 -40.544 1.00 48.22 108 ALA A O 1
ATOM 805 N N . THR A 1 109 ? -18.952 2.749 -42.318 1.00 44.72 109 THR A N 1
ATOM 806 C CA . THR A 1 109 ? -17.710 2.437 -41.605 1.00 44.72 109 THR A CA 1
ATOM 807 C C . THR A 1 109 ? -16.971 3.734 -41.299 1.00 44.72 109 THR A C 1
ATOM 809 O O . THR A 1 109 ? -16.036 4.120 -42.001 1.00 44.72 109 THR A O 1
ATOM 812 N N . ALA A 1 110 ? -17.408 4.423 -40.245 1.00 49.12 110 ALA A N 1
ATOM 813 C CA . ALA A 1 110 ? -16.651 5.498 -39.637 1.00 49.12 110 ALA A CA 1
ATOM 814 C C . ALA A 1 110 ? -15.292 4.923 -39.227 1.00 49.12 110 ALA A C 1
ATOM 816 O O . ALA A 1 110 ? -15.204 4.123 -38.292 1.00 49.12 110 ALA A O 1
ATOM 817 N N . ALA A 1 111 ? -14.244 5.294 -39.964 1.00 52.16 111 ALA A N 1
ATOM 818 C CA . ALA A 1 111 ? -12.880 4.923 -39.639 1.00 52.16 111 ALA A CA 1
ATOM 819 C C . ALA A 1 111 ? -12.533 5.569 -38.296 1.00 52.16 111 ALA A C 1
ATOM 821 O O . ALA A 1 111 ? -12.197 6.753 -38.228 1.00 52.16 111 ALA A O 1
ATOM 822 N N . ALA A 1 112 ? -12.676 4.799 -37.215 1.00 53.41 112 ALA A N 1
ATOM 823 C CA . ALA A 1 112 ? -12.244 5.234 -35.903 1.00 53.41 112 ALA A CA 1
ATOM 824 C C . ALA A 1 112 ? -10.760 5.616 -36.013 1.00 53.41 112 ALA A C 1
ATOM 826 O O . ALA A 1 112 ? -9.979 4.823 -36.553 1.00 53.41 112 ALA A O 1
ATOM 827 N N . PRO A 1 113 ? -10.345 6.807 -35.540 1.00 50.88 113 PRO A N 1
ATOM 828 C CA . PRO A 1 113 ? -8.928 7.124 -35.489 1.00 50.88 113 PRO A CA 1
ATOM 829 C C . PRO A 1 113 ? -8.226 6.030 -34.682 1.00 50.88 113 PRO A C 1
ATOM 831 O O . PRO A 1 113 ? -8.798 5.513 -33.719 1.00 50.88 113 PRO A O 1
ATOM 834 N N . ALA A 1 114 ? -6.990 5.689 -35.057 1.00 52.69 114 ALA A N 1
ATOM 835 C CA . ALA A 1 114 ? -6.169 4.679 -34.385 1.00 52.69 114 ALA A CA 1
ATOM 836 C C . ALA A 1 114 ? -5.667 5.175 -33.010 1.00 52.69 114 ALA A C 1
ATOM 838 O O . ALA A 1 114 ? -4.469 5.216 -32.722 1.00 52.69 114 ALA A O 1
ATOM 839 N N . GLY A 1 115 ? -6.607 5.599 -32.164 1.00 47.03 115 GLY A N 1
ATOM 840 C CA . GLY A 1 115 ? -6.375 6.036 -30.805 1.00 47.03 115 GLY A CA 1
ATOM 841 C C . GLY A 1 115 ? -5.744 4.901 -30.023 1.00 47.03 115 GLY A C 1
ATOM 842 O O . GLY A 1 115 ? -6.247 3.777 -30.011 1.00 47.03 115 GLY A O 1
ATOM 843 N N . HIS A 1 116 ? -4.623 5.203 -29.376 1.00 53.66 116 HIS A N 1
ATOM 844 C CA . HIS A 1 116 ? -3.926 4.257 -28.521 1.00 53.66 116 HIS A CA 1
ATOM 845 C C . HIS A 1 116 ? -4.917 3.761 -27.466 1.00 53.66 116 HIS A C 1
ATOM 847 O O . HIS A 1 116 ? -5.400 4.552 -26.655 1.00 53.66 116 HIS A O 1
ATOM 853 N N . THR A 1 117 ? -5.277 2.476 -27.519 1.00 55.75 117 THR A N 1
ATOM 854 C CA . THR A 1 117 ? -6.366 1.917 -26.711 1.00 55.75 117 THR A CA 1
ATOM 855 C C . THR A 1 117 ? -6.004 2.020 -25.235 1.00 55.75 117 THR A C 1
ATOM 857 O O . THR A 1 117 ? -5.249 1.192 -24.719 1.00 55.75 117 THR A O 1
ATOM 860 N N . GLN A 1 118 ? -6.507 3.066 -24.573 1.00 56.69 118 GLN A N 1
ATOM 861 C CA . GLN A 1 118 ? -6.146 3.412 -23.205 1.00 56.69 118 GLN A CA 1
ATOM 862 C C . GLN A 1 118 ? -6.484 2.238 -22.289 1.00 56.69 118 GLN A C 1
ATOM 864 O O . GLN A 1 118 ? -7.650 1.933 -22.034 1.00 56.69 118 GLN A O 1
ATOM 869 N N . ARG A 1 119 ? -5.443 1.540 -21.828 1.00 67.81 119 ARG A N 1
ATOM 870 C CA . ARG A 1 119 ? -5.607 0.277 -21.114 1.00 67.81 119 ARG A CA 1
ATOM 871 C C . ARG A 1 119 ? -6.378 0.519 -19.819 1.00 67.81 119 ARG A C 1
ATOM 873 O O . ARG A 1 119 ? -5.998 1.381 -19.028 1.00 67.81 119 ARG A O 1
ATOM 880 N N . ALA A 1 120 ? -7.436 -0.263 -19.599 1.00 74.19 120 ALA A N 1
ATOM 881 C CA . ALA A 1 120 ? -8.247 -0.175 -18.388 1.00 74.19 120 ALA A CA 1
ATOM 882 C C . ALA A 1 120 ? -7.348 -0.232 -17.129 1.00 74.19 120 ALA A C 1
ATOM 884 O O . ALA A 1 120 ? -6.523 -1.151 -17.036 1.00 74.19 120 ALA A O 1
ATOM 885 N N . PRO A 1 121 ? -7.468 0.719 -16.176 1.00 82.75 121 PRO A N 1
ATOM 886 C CA . PRO A 1 121 ? -6.583 0.790 -15.015 1.00 82.75 121 PRO A CA 1
ATOM 887 C C . PRO A 1 121 ? -6.598 -0.501 -14.192 1.00 82.75 121 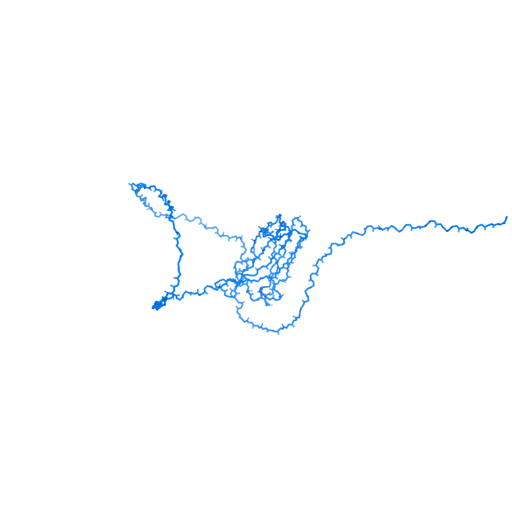PRO A C 1
ATOM 889 O O . PRO A 1 121 ? -7.607 -0.857 -13.587 1.00 82.75 121 PRO A O 1
ATOM 892 N N . GLN A 1 122 ? -5.465 -1.203 -14.154 1.00 95.38 122 GLN A N 1
ATOM 893 C CA . GLN A 1 122 ? -5.342 -2.449 -13.400 1.00 95.38 122 GLN A CA 1
ATOM 894 C C . GLN A 1 122 ? -5.002 -2.151 -11.939 1.00 95.38 122 GLN A C 1
ATOM 896 O O . GLN A 1 122 ? -4.073 -1.396 -11.648 1.00 95.38 122 GLN A O 1
ATOM 901 N N . THR A 1 123 ? -5.739 -2.762 -11.014 1.00 96.88 123 THR A N 1
ATOM 902 C CA . THR A 1 123 ? -5.554 -2.598 -9.569 1.00 96.88 123 THR A CA 1
ATOM 903 C C . THR A 1 123 ? -5.444 -3.955 -8.879 1.00 96.88 123 THR A C 1
ATOM 905 O O . THR A 1 123 ? -5.996 -4.950 -9.349 1.00 96.88 123 THR A O 1
ATOM 908 N N . LYS A 1 124 ? -4.701 -4.020 -7.770 1.00 97.81 124 LYS A N 1
ATOM 909 C CA . LYS A 1 124 ? -4.584 -5.225 -6.938 1.00 97.81 124 LYS A CA 1
ATOM 910 C C . LYS A 1 124 ? -4.383 -4.837 -5.474 1.00 97.81 124 LYS A C 1
ATOM 912 O O . LYS A 1 124 ? -3.517 -4.021 -5.173 1.00 97.81 124 LYS A O 1
ATOM 917 N N . GLY A 1 125 ? -5.150 -5.430 -4.560 1.00 97.88 125 GLY A N 1
ATOM 918 C CA . GLY A 1 125 ? -4.848 -5.347 -3.128 1.00 97.88 125 GLY A CA 1
ATOM 919 C C . GLY A 1 125 ? -3.559 -6.114 -2.817 1.00 97.88 125 GLY A C 1
ATOM 920 O O . GLY A 1 125 ? -3.406 -7.245 -3.275 1.00 97.88 125 GLY A O 1
ATOM 921 N N . ILE A 1 126 ? -2.635 -5.499 -2.075 1.00 97.38 126 ILE A N 1
ATOM 922 C CA . ILE A 1 126 ? -1.332 -6.100 -1.723 1.00 97.38 126 ILE A CA 1
ATOM 923 C C . ILE A 1 126 ? -1.186 -6.371 -0.221 1.00 97.38 126 ILE A C 1
ATOM 925 O O . ILE A 1 126 ? -0.443 -7.269 0.158 1.00 97.38 126 ILE A O 1
ATOM 929 N N . ALA A 1 127 ? -1.923 -5.646 0.628 1.00 97.19 127 ALA A N 1
ATOM 930 C CA . ALA A 1 127 ? -2.095 -5.968 2.045 1.00 97.19 127 ALA A CA 1
ATOM 931 C C . ALA A 1 127 ? -3.361 -5.315 2.623 1.00 97.19 127 ALA A C 1
ATOM 933 O O . ALA A 1 127 ? -3.905 -4.358 2.066 1.00 97.19 127 ALA A O 1
ATOM 934 N N . THR A 1 128 ? -3.829 -5.808 3.768 1.00 97.25 128 THR A N 1
ATOM 935 C CA . THR A 1 128 ? -4.888 -5.183 4.577 1.00 97.25 128 THR A CA 1
ATOM 936 C C . THR A 1 128 ? -4.630 -5.473 6.053 1.00 97.25 128 THR A C 1
ATOM 938 O O . THR A 1 128 ? -4.173 -6.559 6.392 1.00 97.25 128 THR A O 1
ATOM 941 N N . SER A 1 129 ? -4.893 -4.495 6.918 1.00 95.38 129 SER A N 1
ATOM 942 C CA . SER A 1 129 ? -4.757 -4.587 8.374 1.00 95.38 129 SER A CA 1
ATOM 943 C C . SER A 1 129 ? -5.945 -3.898 9.048 1.00 95.38 129 SER A C 1
ATOM 945 O O . SER A 1 129 ? -6.547 -2.996 8.464 1.00 95.38 129 SER A O 1
ATOM 947 N N . VAL A 1 130 ? -6.291 -4.321 10.263 1.00 93.69 130 VAL A N 1
ATOM 948 C CA . VAL A 1 130 ? -7.372 -3.752 11.082 1.00 93.69 130 VAL A CA 1
ATOM 949 C C . VAL A 1 130 ? -6.781 -3.337 12.427 1.00 93.69 130 VAL A C 1
ATOM 951 O O . VAL A 1 130 ? -6.028 -4.096 13.034 1.00 93.69 130 VAL A O 1
ATOM 954 N N . LEU A 1 131 ? -7.094 -2.121 12.868 1.00 87.81 131 LEU A N 1
ATOM 955 C CA . LEU A 1 131 ? -6.613 -1.526 14.110 1.00 87.81 131 LEU A CA 1
ATOM 956 C C . LEU A 1 131 ? -7.801 -1.479 15.076 1.00 87.81 131 LEU A C 1
ATOM 958 O O . LEU A 1 131 ? -8.738 -0.705 14.868 1.00 87.81 131 LEU A O 1
ATOM 962 N N . GLY A 1 132 ? -7.776 -2.321 16.111 1.00 85.69 132 GLY A N 1
ATOM 963 C CA . GLY A 1 132 ? -8.900 -2.440 17.043 1.00 85.69 132 GLY A CA 1
ATOM 964 C C . GLY A 1 132 ? -10.194 -2.825 16.3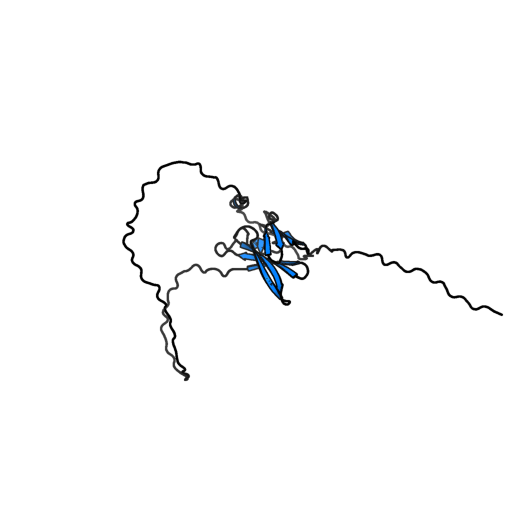19 1.00 85.69 132 GLY A C 1
ATOM 965 O O . GLY A 1 132 ? -10.218 -3.788 15.552 1.00 85.69 132 GLY A O 1
ATOM 966 N N . THR A 1 133 ? -11.264 -2.064 16.549 1.00 86.25 133 THR A N 1
ATOM 967 C CA . THR A 1 133 ? -12.582 -2.263 15.920 1.00 86.25 133 THR A CA 1
ATOM 968 C C . THR A 1 133 ? -12.915 -1.249 14.823 1.00 86.25 133 THR A C 1
ATOM 970 O O . THR A 1 133 ? -13.884 -1.456 14.083 1.00 86.25 133 THR A O 1
ATOM 973 N N . ASP A 1 134 ? -12.123 -0.180 14.705 1.00 89.62 134 ASP A N 1
ATOM 974 C CA . ASP A 1 134 ? -12.626 1.123 14.247 1.00 89.62 134 ASP A CA 1
ATOM 975 C C . ASP A 1 134 ? -11.962 1.609 12.959 1.00 89.62 134 ASP A C 1
ATOM 977 O O . ASP A 1 134 ? -12.627 2.245 12.136 1.00 89.62 134 ASP A O 1
ATOM 981 N N . TYR A 1 135 ? -10.692 1.240 12.744 1.00 92.56 135 TYR A N 1
ATOM 982 C CA . TYR A 1 135 ? -9.938 1.544 11.527 1.00 92.56 135 TYR A CA 1
ATOM 983 C C . TYR A 1 135 ? -9.499 0.276 10.789 1.00 92.56 135 TYR A C 1
ATOM 985 O O . TYR A 1 135 ? -9.072 -0.712 11.386 1.00 92.56 135 TYR A O 1
ATOM 993 N N . LYS A 1 136 ? -9.517 0.328 9.458 1.00 96.38 136 LYS A N 1
ATOM 994 C CA . LYS A 1 136 ? -8.919 -0.670 8.565 1.00 96.38 136 LYS A CA 1
ATOM 995 C C . LYS A 1 136 ? -8.057 0.047 7.537 1.00 96.38 136 LYS A C 1
ATOM 997 O O . LYS A 1 136 ? -8.524 0.982 6.897 1.00 96.38 136 LYS A O 1
ATOM 1002 N N . VAL A 1 137 ? -6.834 -0.422 7.328 1.00 97.31 137 VAL A N 1
ATOM 1003 C CA . VAL A 1 137 ? -5.885 0.153 6.366 1.00 97.31 137 VAL A CA 1
ATOM 1004 C C . VAL A 1 137 ? -5.633 -0.855 5.254 1.00 97.31 137 VAL A C 1
ATOM 1006 O O . VAL A 1 137 ? -5.354 -2.022 5.519 1.00 97.31 137 VAL A O 1
ATOM 1009 N N . THR A 1 138 ? -5.748 -0.420 4.002 1.00 98.19 138 THR A N 1
ATOM 1010 C CA . THR A 1 138 ? -5.550 -1.261 2.808 1.00 98.19 138 THR A CA 1
ATOM 1011 C C . THR A 1 138 ? -4.443 -0.681 1.942 1.00 98.19 138 THR A C 1
ATOM 1013 O O . THR A 1 138 ? -4.452 0.517 1.668 1.00 98.19 138 THR A O 1
ATOM 1016 N N . LEU A 1 139 ? -3.521 -1.526 1.478 1.00 98.44 139 LEU A N 1
ATOM 1017 C CA . LEU A 1 139 ? -2.541 -1.173 0.453 1.00 98.44 139 LEU A CA 1
ATOM 1018 C C . LEU A 1 139 ? -3.009 -1.704 -0.905 1.00 98.44 139 LEU A C 1
ATOM 1020 O O . LEU A 1 139 ? -3.287 -2.898 -1.048 1.00 98.44 139 LEU A O 1
ATOM 1024 N N . THR A 1 140 ? -3.054 -0.827 -1.907 1.00 98.44 140 THR A N 1
ATOM 1025 C CA . THR A 1 140 ? -3.502 -1.138 -3.272 1.00 98.44 140 THR A CA 1
ATOM 1026 C C . THR A 1 140 ? -2.432 -0.747 -4.287 1.00 98.44 140 THR A C 1
ATOM 1028 O O . THR A 1 140 ? -2.104 0.431 -4.425 1.00 98.44 140 THR A O 1
ATOM 1031 N N . ALA A 1 141 ? -1.925 -1.717 -5.044 1.00 98.25 141 ALA A N 1
ATOM 1032 C CA . ALA A 1 141 ? -1.142 -1.462 -6.246 1.00 98.25 141 ALA A CA 1
ATOM 1033 C C . ALA A 1 141 ? -2.063 -0.998 -7.383 1.00 98.25 141 ALA A C 1
ATOM 1035 O O . ALA A 1 141 ? -3.127 -1.581 -7.608 1.00 98.25 141 ALA A O 1
ATOM 1036 N N . VAL A 1 142 ? -1.642 0.024 -8.123 1.00 97.88 142 VAL A N 1
ATOM 1037 C CA . VAL A 1 142 ? -2.326 0.555 -9.307 1.00 97.88 142 VAL A CA 1
ATOM 1038 C C . VAL A 1 142 ? -1.306 0.644 -10.434 1.00 97.88 142 VAL A C 1
ATOM 1040 O O . VAL A 1 142 ? -0.303 1.338 -10.292 1.00 97.88 142 VAL A O 1
ATOM 1043 N N . ARG A 1 143 ? -1.538 -0.066 -11.538 1.00 97.50 143 ARG A N 1
ATOM 1044 C CA . ARG A 1 143 ? -0.663 -0.047 -12.718 1.00 97.50 143 ARG A CA 1
ATOM 1045 C C . ARG A 1 143 ? -0.726 1.325 -13.386 1.00 97.50 143 ARG A C 1
ATOM 1047 O O . ARG A 1 143 ? -1.806 1.917 -13.440 1.00 97.50 143 ARG A O 1
ATOM 1054 N N . SER A 1 144 ? 0.399 1.816 -13.902 1.00 95.88 144 SER A N 1
ATOM 1055 C CA . SER A 1 144 ? 0.389 3.050 -14.691 1.00 95.88 144 SER A CA 1
ATOM 1056 C C . SER A 1 144 ? -0.417 2.868 -15.984 1.00 95.88 144 SER A C 1
ATOM 1058 O O . SER A 1 144 ? -0.560 1.757 -16.505 1.00 95.88 144 SER A O 1
ATOM 1060 N N . ALA A 1 145 ? -0.962 3.974 -16.491 1.00 93.31 145 ALA A N 1
ATOM 1061 C CA . ALA A 1 145 ? -1.660 4.018 -17.773 1.00 93.31 145 ALA A CA 1
ATOM 1062 C C . ALA A 1 145 ? -0.705 4.253 -18.959 1.00 93.31 145 ALA A C 1
ATOM 1064 O O . ALA A 1 145 ? -1.069 3.933 -20.089 1.00 93.31 145 ALA A O 1
ATOM 1065 N N . SER A 1 146 ? 0.492 4.801 -18.711 1.00 92.50 146 SER A N 1
ATOM 1066 C CA . SER A 1 146 ? 1.498 5.121 -19.734 1.00 92.50 146 SER A CA 1
ATOM 1067 C C . SER A 1 146 ? 2.644 4.108 -19.797 1.00 92.50 146 SER A C 1
ATOM 1069 O O . SER A 1 146 ? 3.098 3.791 -20.892 1.00 92.50 146 SER A O 1
ATOM 1071 N N . ASP A 1 147 ? 3.083 3.560 -18.659 1.00 94.06 147 ASP A N 1
ATOM 1072 C CA . ASP A 1 147 ? 4.121 2.520 -18.602 1.00 94.06 147 ASP A CA 1
ATOM 1073 C C . ASP A 1 147 ? 3.540 1.188 -18.077 1.00 94.06 147 ASP A C 1
ATOM 1075 O O . ASP A 1 147 ? 3.150 1.094 -16.910 1.00 94.06 147 ASP A O 1
ATOM 1079 N N . PRO A 1 148 ? 3.491 0.111 -18.887 1.00 93.50 148 PRO A N 1
ATOM 1080 C CA . PRO A 1 148 ? 2.970 -1.175 -18.439 1.00 93.50 148 PRO A CA 1
ATOM 1081 C C . PRO A 1 148 ? 3.835 -1.854 -17.362 1.00 93.50 148 PRO A C 1
ATOM 1083 O O . PRO A 1 148 ? 3.353 -2.803 -16.740 1.00 93.50 148 PRO A O 1
ATOM 1086 N N . TYR A 1 149 ? 5.072 -1.430 -17.118 1.00 95.75 149 TYR A N 1
ATOM 1087 C CA . TYR A 1 149 ? 5.939 -1.972 -16.069 1.00 95.75 149 TYR A CA 1
ATOM 1088 C C . TYR A 1 149 ? 5.851 -1.187 -14.757 1.00 95.75 149 TYR A C 1
ATOM 1090 O O . TYR A 1 149 ? 6.137 -1.762 -13.703 1.00 95.75 149 TYR A O 1
ATOM 1098 N N . ALA A 1 150 ? 5.403 0.069 -14.795 1.00 96.94 150 ALA A N 1
ATOM 1099 C CA . ALA A 1 150 ? 5.307 0.937 -13.627 1.00 96.94 150 ALA A CA 1
ATOM 1100 C C . ALA A 1 150 ? 3.979 0.813 -12.857 1.00 96.94 150 ALA A C 1
ATOM 1102 O O . ALA A 1 150 ? 2.937 0.390 -13.375 1.00 96.94 150 ALA A O 1
ATOM 1103 N N . ALA A 1 151 ? 4.016 1.211 -11.586 1.00 98.00 151 ALA A N 1
ATOM 1104 C CA . ALA A 1 151 ? 2.886 1.204 -10.673 1.00 98.00 151 ALA A CA 1
ATOM 1105 C C . ALA A 1 151 ? 2.993 2.285 -9.585 1.00 98.00 151 ALA A C 1
ATOM 1107 O O . ALA A 1 151 ? 4.068 2.596 -9.071 1.00 98.00 151 ALA A O 1
ATOM 1108 N N . SER A 1 152 ? 1.839 2.802 -9.177 1.00 98.06 152 SER A N 1
ATOM 1109 C CA . SER A 1 152 ? 1.645 3.625 -7.984 1.00 98.06 152 SER A CA 1
ATOM 1110 C C . SER A 1 152 ? 1.056 2.775 -6.852 1.00 98.06 152 SER A C 1
ATOM 1112 O O . SER A 1 152 ? 0.152 1.973 -7.087 1.00 98.06 152 SER A O 1
ATOM 1114 N N . VAL A 1 153 ? 1.486 2.992 -5.606 1.00 98.44 153 VAL A N 1
ATOM 1115 C CA . VAL A 1 153 ? 0.858 2.379 -4.419 1.00 98.44 153 VAL A CA 1
ATOM 1116 C C . VAL A 1 153 ? -0.054 3.389 -3.739 1.00 98.44 153 VAL A C 1
ATOM 1118 O O . VAL A 1 153 ? 0.366 4.502 -3.430 1.00 98.44 153 VAL A O 1
ATOM 1121 N N . ARG A 1 154 ? -1.296 2.995 -3.470 1.00 98.38 154 ARG A N 1
ATOM 1122 C CA . ARG A 1 154 ? -2.245 3.743 -2.638 1.00 98.38 154 ARG A CA 1
ATOM 1123 C C . ARG A 1 154 ? -2.358 3.070 -1.275 1.00 98.38 154 ARG A C 1
ATOM 1125 O O . ARG A 1 154 ? -2.375 1.842 -1.202 1.00 98.38 154 ARG A O 1
ATOM 1132 N N . MET A 1 155 ? -2.446 3.873 -0.222 1.00 98.44 155 MET A N 1
ATOM 1133 C CA . MET A 1 155 ? -2.859 3.439 1.106 1.00 98.44 155 MET A CA 1
ATOM 1134 C C . MET A 1 155 ? -4.189 4.114 1.427 1.00 98.44 155 MET A C 1
ATOM 1136 O O . MET A 1 155 ? -4.272 5.339 1.402 1.00 98.44 155 MET A O 1
ATOM 1140 N N . GLN A 1 156 ? -5.222 3.317 1.687 1.00 98.50 156 GLN A N 1
ATOM 1141 C CA . GLN A 1 156 ? -6.570 3.787 2.009 1.00 98.50 156 GLN A CA 1
ATOM 1142 C C . GLN A 1 156 ? -6.909 3.454 3.461 1.00 98.50 156 GLN A C 1
ATOM 1144 O O . GLN A 1 156 ? -6.763 2.298 3.875 1.00 98.50 156 GLN A O 1
ATOM 1149 N N . VAL A 1 157 ? -7.387 4.448 4.207 1.00 97.94 157 VAL A N 1
ATOM 1150 C CA . VAL A 1 157 ? -7.911 4.294 5.566 1.00 97.94 157 VAL A CA 1
ATOM 1151 C C . VAL A 1 157 ? -9.432 4.231 5.500 1.00 97.94 157 VAL A C 1
ATOM 1153 O O . VAL A 1 157 ? -10.086 5.074 4.890 1.00 97.94 157 VAL A O 1
ATOM 1156 N N . TYR A 1 158 ? -10.005 3.222 6.146 1.00 97.75 158 TYR A N 1
ATOM 1157 C CA . TYR A 1 158 ? -11.441 3.034 6.287 1.00 97.75 158 TYR A CA 1
ATOM 1158 C C . TYR A 1 158 ? -11.817 3.123 7.760 1.00 97.75 158 TYR A C 1
ATOM 1160 O O . TYR A 1 158 ? -11.210 2.451 8.590 1.00 97.75 158 TYR A O 1
ATOM 1168 N N . VAL A 1 159 ? -12.863 3.883 8.060 1.00 96.19 159 VAL A N 1
ATOM 1169 C CA . VAL A 1 159 ? -13.499 3.966 9.378 1.00 96.19 159 VAL A CA 1
ATOM 1170 C C . VAL A 1 159 ? -14.761 3.112 9.408 1.00 96.19 159 VAL A C 1
ATOM 1172 O O . VAL A 1 159 ? -15.480 3.003 8.407 1.00 96.19 159 VAL A O 1
ATOM 1175 N N . ARG A 1 160 ? -15.066 2.506 10.556 1.00 94.56 160 ARG A N 1
ATOM 1176 C CA . ARG A 1 160 ? -16.298 1.731 10.730 1.00 94.56 160 ARG A CA 1
ATOM 1177 C C . ARG A 1 160 ? -17.466 2.656 11.088 1.00 94.56 160 ARG A C 1
ATOM 1179 O O . ARG A 1 160 ? -17.526 3.206 12.180 1.00 94.56 160 ARG A O 1
ATOM 1186 N N . LYS A 1 161 ? -18.409 2.843 10.161 1.00 93.88 161 LYS A N 1
ATOM 1187 C CA . LYS A 1 161 ? -19.572 3.741 10.301 1.00 93.88 161 LYS A CA 1
ATOM 1188 C C . LYS A 1 161 ? -20.854 2.975 9.972 1.00 93.88 161 LYS A C 1
ATOM 1190 O O . LYS A 1 161 ? -21.022 2.512 8.845 1.00 93.88 161 LYS A O 1
ATOM 1195 N N . SER A 1 162 ? -21.754 2.856 10.954 1.00 92.19 162 SER A N 1
ATOM 1196 C CA . SER A 1 162 ? -22.990 2.050 10.864 1.00 92.19 162 SER A CA 1
ATOM 1197 C C . SER A 1 162 ? -22.705 0.572 10.546 1.00 92.19 162 SER A C 1
ATOM 1199 O O . SER A 1 162 ? -23.258 0.003 9.611 1.00 92.19 162 SER A O 1
ATOM 1201 N N . GLY A 1 163 ? -21.756 -0.032 11.271 1.00 92.38 163 GLY A N 1
ATOM 1202 C CA . GLY A 1 163 ? -21.309 -1.424 11.101 1.00 92.38 163 GLY A CA 1
ATOM 1203 C C . GLY A 1 163 ? -20.408 -1.685 9.882 1.00 92.38 163 GLY A C 1
ATOM 1204 O O . GLY A 1 163 ? -19.522 -2.540 9.963 1.00 92.38 163 GLY A O 1
ATOM 1205 N N . ALA A 1 164 ? -20.582 -0.924 8.799 1.00 95.25 164 ALA A N 1
ATOM 1206 C CA . ALA A 1 164 ? -19.841 -1.037 7.544 1.00 95.25 164 ALA A CA 1
ATOM 1207 C C . ALA A 1 164 ? -18.517 -0.246 7.534 1.00 95.25 164 ALA A C 1
ATOM 1209 O O . ALA A 1 164 ? -18.374 0.782 8.196 1.00 95.25 164 ALA A O 1
ATOM 1210 N N . TRP A 1 165 ? -17.560 -0.696 6.719 1.00 96.69 165 TRP A N 1
ATOM 1211 C CA . TRP A 1 165 ? -16.330 0.046 6.420 1.00 96.69 165 TRP A CA 1
ATOM 1212 C C . TRP A 1 165 ? -16.599 1.130 5.371 1.00 96.69 165 TRP A C 1
ATOM 1214 O O . TRP A 1 165 ? -16.960 0.803 4.242 1.00 96.69 165 TRP A O 1
ATOM 1224 N N . LYS A 1 166 ? -16.369 2.401 5.712 1.00 97.62 166 LYS A N 1
ATOM 1225 C CA . LYS A 1 166 ? -16.407 3.534 4.772 1.00 97.62 166 LYS A CA 1
ATOM 1226 C C . LYS A 1 166 ? -15.011 4.133 4.661 1.00 97.62 166 LYS A C 1
ATOM 1228 O O . LYS A 1 166 ? -14.322 4.233 5.669 1.00 97.62 166 LYS A O 1
ATOM 1233 N N . GLU A 1 167 ? -14.575 4.487 3.456 1.00 97.88 167 GLU A N 1
ATOM 1234 C CA . GLU A 1 167 ? -13.283 5.163 3.278 1.00 97.88 167 GLU A CA 1
ATOM 1235 C C . GLU A 1 167 ? -13.322 6.531 3.980 1.00 97.88 167 GLU A C 1
ATOM 1237 O O . GLU A 1 167 ? -14.361 7.195 3.970 1.00 97.88 167 GLU A O 1
ATOM 1242 N N . SER A 1 168 ? -12.224 6.898 4.640 1.00 97.62 168 SER A N 1
ATOM 1243 C CA . SER A 1 168 ? -12.059 8.179 5.334 1.00 97.62 168 SER A CA 1
ATOM 1244 C C . SER A 1 168 ? -11.040 9.041 4.598 1.00 97.62 168 SER A C 1
ATOM 1246 O O . SER A 1 168 ? -11.371 10.148 4.193 1.00 97.62 168 SER A O 1
ATOM 1248 N N . ASP A 1 169 ? -9.845 8.493 4.352 1.00 98.06 169 ASP A N 1
ATOM 1249 C CA . ASP A 1 169 ? -8.734 9.203 3.716 1.00 98.06 169 ASP A CA 1
ATOM 1250 C C . ASP A 1 169 ? -7.807 8.250 2.928 1.00 98.06 169 ASP A C 1
ATOM 1252 O O . ASP A 1 169 ? -7.862 7.021 3.076 1.00 98.06 169 ASP A O 1
ATOM 1256 N N . ARG A 1 170 ? -6.969 8.809 2.046 1.00 98.25 170 ARG A N 1
ATOM 1257 C CA . ARG A 1 170 ? -6.135 8.091 1.078 1.00 98.25 170 ARG A CA 1
ATOM 1258 C C . ARG A 1 170 ? -4.853 8.852 0.733 1.00 98.25 170 ARG A C 1
ATOM 1260 O O . ARG A 1 170 ? -4.896 9.899 0.094 1.00 98.25 170 ARG A O 1
ATOM 1267 N N . ILE A 1 171 ? -3.705 8.212 0.958 1.00 98.25 171 ILE A N 1
ATOM 1268 C CA . ILE A 1 171 ? -2.378 8.721 0.569 1.00 98.25 171 ILE A CA 1
ATOM 1269 C C . ILE A 1 171 ? -1.690 7.815 -0.473 1.00 98.25 171 ILE A C 1
ATOM 1271 O O . ILE A 1 171 ? -2.095 6.670 -0.702 1.00 98.25 171 ILE A O 1
ATOM 1275 N N . ARG A 1 172 ? -0.642 8.318 -1.140 1.00 98.25 172 ARG A N 1
ATOM 1276 C CA . ARG A 1 172 ? 0.258 7.514 -1.990 1.00 98.25 172 ARG A CA 1
ATOM 1277 C C . ARG A 1 172 ? 1.472 7.061 -1.171 1.00 98.25 172 ARG A C 1
ATOM 1279 O O . ARG A 1 172 ? 2.051 7.870 -0.451 1.00 98.25 172 ARG A O 1
ATOM 1286 N N . VAL A 1 173 ? 1.886 5.801 -1.323 1.00 98.00 173 VAL A N 1
ATOM 1287 C CA . VAL A 1 173 ? 3.161 5.308 -0.774 1.00 98.00 173 VAL A CA 1
ATOM 1288 C C . VAL A 1 173 ? 4.252 5.436 -1.833 1.00 98.00 173 VAL A C 1
ATOM 1290 O O . VAL A 1 173 ? 4.149 4.856 -2.916 1.00 98.00 173 VAL A O 1
ATOM 1293 N N . GLY A 1 174 ? 5.295 6.206 -1.523 1.00 96.69 174 GLY A N 1
ATOM 1294 C CA . GLY A 1 174 ? 6.356 6.548 -2.471 1.00 96.69 174 GLY A CA 1
ATOM 1295 C C . GLY A 1 174 ? 5.896 7.438 -3.637 1.00 96.69 174 GLY A C 1
ATOM 1296 O O . GLY A 1 174 ? 4.840 8.077 -3.603 1.00 96.69 174 GLY A O 1
ATOM 1297 N N . GLY A 1 175 ? 6.730 7.499 -4.677 1.00 94.75 175 GLY A N 1
ATOM 1298 C CA . GLY A 1 175 ? 6.498 8.327 -5.862 1.00 94.75 175 GLY A CA 1
ATOM 1299 C C . GLY A 1 175 ? 5.335 7.850 -6.738 1.00 94.75 175 GLY A C 1
ATOM 1300 O O . GLY A 1 175 ? 4.938 6.683 -6.708 1.00 94.75 175 GLY A O 1
ATOM 1301 N N . ALA A 1 176 ? 4.794 8.762 -7.552 1.00 96.19 176 ALA A N 1
ATOM 1302 C CA . ALA A 1 176 ? 3.897 8.386 -8.641 1.00 96.19 176 ALA A CA 1
ATOM 1303 C C . ALA A 1 176 ? 4.658 7.502 -9.636 1.00 96.19 176 ALA A C 1
ATOM 1305 O O . ALA A 1 176 ? 5.719 7.894 -10.114 1.00 96.19 176 ALA A O 1
ATOM 1306 N N . ASP A 1 177 ? 4.119 6.314 -9.896 1.00 96.75 177 ASP A N 1
ATOM 1307 C CA . ASP A 1 177 ? 4.652 5.322 -10.835 1.00 96.75 177 ASP A CA 1
ATOM 1308 C C . ASP A 1 177 ? 6.127 4.938 -10.575 1.00 96.75 177 ASP A C 1
ATOM 1310 O O . ASP A 1 1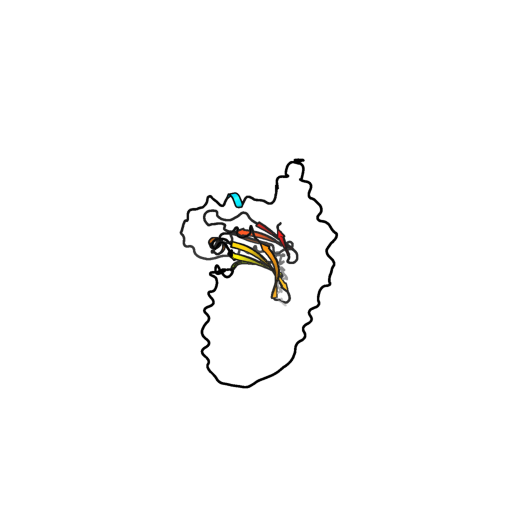77 ? 6.857 4.523 -11.468 1.00 96.75 177 ASP A O 1
ATOM 1314 N N . GLY A 1 178 ? 6.555 5.050 -9.310 1.00 96.06 178 GLY A N 1
A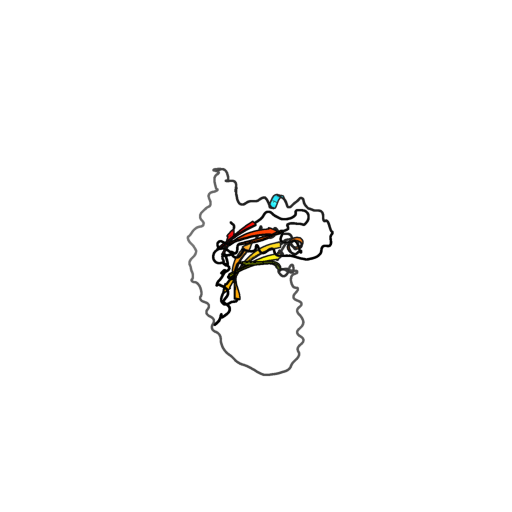TOM 1315 C CA . GLY A 1 178 ? 7.904 4.720 -8.838 1.00 96.06 178 GLY A CA 1
ATOM 1316 C C . GLY A 1 178 ? 8.114 3.256 -8.431 1.00 96.06 178 GLY A C 1
ATOM 1317 O O . GLY A 1 178 ? 9.185 2.923 -7.932 1.00 96.06 178 GLY A O 1
ATOM 1318 N N . TRP A 1 179 ? 7.111 2.390 -8.606 1.00 98.00 179 TRP A N 1
ATOM 1319 C CA . TRP A 1 179 ? 7.177 0.964 -8.270 1.00 98.00 179 TRP A CA 1
ATOM 1320 C C . TRP A 1 179 ? 7.081 0.088 -9.515 1.00 98.00 179 TRP A C 1
ATOM 1322 O O . TRP A 1 179 ? 6.422 0.449 -10.485 1.00 98.00 179 TRP A O 1
ATOM 1332 N N . PHE A 1 180 ? 7.660 -1.111 -9.471 1.00 97.44 180 PHE A N 1
ATOM 1333 C CA . PHE A 1 180 ? 7.526 -2.090 -10.548 1.00 97.44 180 PHE A CA 1
ATOM 1334 C C . PHE A 1 180 ? 6.283 -2.963 -10.325 1.00 97.44 180 PHE A C 1
ATOM 1336 O O . PHE A 1 180 ? 6.165 -3.638 -9.302 1.00 97.44 180 PHE A O 1
ATOM 1343 N N . TRP A 1 181 ? 5.364 -2.991 -11.294 1.00 97.56 181 TRP A N 1
ATOM 1344 C CA . TRP A 1 181 ? 4.072 -3.680 -11.189 1.00 97.56 181 TRP A CA 1
ATOM 1345 C C . TRP A 1 181 ? 4.202 -5.173 -10.856 1.00 97.56 181 TRP A C 1
ATOM 1347 O O . TRP A 1 181 ? 3.447 -5.683 -10.029 1.00 97.56 181 TRP A O 1
ATOM 1357 N N . TYR A 1 182 ? 5.154 -5.889 -11.464 1.00 96.62 182 TYR A N 1
ATOM 1358 C CA . TYR A 1 182 ? 5.282 -7.337 -11.265 1.00 96.62 182 TYR A CA 1
ATOM 1359 C C . TYR A 1 182 ? 5.827 -7.717 -9.867 1.00 96.62 182 TYR A C 1
ATOM 1361 O O . TYR A 1 182 ? 5.145 -8.484 -9.187 1.00 96.62 182 TYR A O 1
ATOM 1369 N N . PRO A 1 183 ? 6.949 -7.154 -9.359 1.00 97.44 183 PRO A N 1
ATOM 1370 C CA . PRO A 1 183 ? 7.355 -7.327 -7.958 1.00 97.44 183 PRO A CA 1
ATOM 1371 C C . PRO A 1 183 ? 6.266 -6.915 -6.958 1.00 97.44 183 PRO A C 1
ATOM 1373 O O . PRO A 1 183 ? 5.953 -7.674 -6.042 1.00 97.44 183 PRO A O 1
ATOM 1376 N N . LEU A 1 184 ? 5.631 -5.758 -7.182 1.00 96.50 184 LEU A N 1
ATOM 1377 C CA . LEU A 1 184 ? 4.598 -5.201 -6.306 1.00 96.50 184 LEU A CA 1
ATOM 1378 C C . LEU A 1 184 ? 3.297 -6.026 -6.284 1.00 96.50 184 LEU A C 1
ATOM 1380 O O . LEU A 1 184 ? 2.507 -5.903 -5.355 1.00 96.50 184 LEU A O 1
ATOM 1384 N N . THR A 1 185 ? 3.052 -6.883 -7.278 1.00 96.56 185 THR A N 1
ATOM 1385 C CA . THR A 1 185 ? 1.877 -7.773 -7.304 1.00 96.56 185 THR A CA 1
ATOM 1386 C C . THR A 1 185 ? 2.198 -9.237 -6.979 1.00 96.56 185 THR A C 1
ATOM 1388 O O . THR A 1 185 ? 1.282 -10.068 -6.983 1.00 96.56 185 THR A O 1
ATOM 1391 N N . GLY A 1 186 ? 3.457 -9.560 -6.656 1.00 94.94 186 GLY A N 1
ATOM 1392 C CA . GLY A 1 186 ? 3.912 -10.890 -6.234 1.00 94.94 186 GLY A CA 1
ATOM 1393 C C . GLY A 1 186 ? 3.730 -11.185 -4.735 1.00 94.94 186 GLY A C 1
ATOM 1394 O O . GLY A 1 186 ? 3.362 -10.314 -3.950 1.00 94.94 186 GLY A O 1
ATOM 1395 N N . ARG A 1 187 ? 4.029 -12.428 -4.318 1.00 91.50 187 ARG A N 1
ATOM 1396 C CA . ARG A 1 187 ? 3.874 -12.896 -2.918 1.00 91.50 187 ARG A CA 1
ATOM 1397 C C . ARG A 1 187 ? 4.725 -12.132 -1.894 1.00 91.50 187 ARG A C 1
ATOM 1399 O O . ARG A 1 187 ? 4.360 -12.079 -0.728 1.00 91.50 187 ARG A O 1
ATOM 1406 N N . HIS A 1 188 ? 5.829 -11.529 -2.329 1.00 95.62 188 HIS A N 1
ATOM 1407 C CA . HIS A 1 188 ? 6.781 -10.817 -1.469 1.00 95.62 188 HIS A CA 1
ATOM 1408 C C . HIS A 1 188 ? 6.727 -9.293 -1.653 1.00 95.62 188 HIS A C 1
ATOM 1410 O O . HIS A 1 188 ? 7.683 -8.603 -1.331 1.00 95.62 188 HIS A O 1
ATOM 1416 N N . ALA A 1 189 ? 5.621 -8.746 -2.174 1.00 97.19 189 ALA A N 1
ATOM 1417 C CA . ALA A 1 189 ? 5.465 -7.310 -2.424 1.00 97.19 189 ALA A CA 1
ATOM 1418 C C . ALA A 1 189 ? 5.640 -6.422 -1.174 1.00 97.19 189 ALA A C 1
ATOM 1420 O O . ALA A 1 189 ? 6.022 -5.258 -1.290 1.00 97.19 189 ALA A O 1
ATOM 1421 N N . VAL A 1 190 ? 5.358 -6.965 0.015 1.00 97.88 190 VAL A N 1
ATOM 1422 C CA . VAL A 1 190 ? 5.318 -6.245 1.293 1.00 97.88 190 VAL A CA 1
ATOM 1423 C C . VAL A 1 190 ? 6.299 -6.891 2.275 1.00 97.88 190 VAL A C 1
ATOM 1425 O O . VAL A 1 190 ? 6.064 -7.995 2.753 1.00 97.88 190 VAL A O 1
ATOM 1428 N N . GLY A 1 191 ? 7.392 -6.191 2.589 1.00 97.12 191 GLY A N 1
ATOM 1429 C CA . GLY A 1 191 ? 8.390 -6.610 3.586 1.00 97.12 191 GLY A CA 1
ATOM 1430 C C . GLY A 1 191 ? 8.125 -6.058 4.989 1.00 97.12 191 GLY A C 1
ATOM 1431 O O . GLY A 1 191 ? 8.637 -6.582 5.975 1.00 97.12 191 GLY A O 1
ATOM 1432 N N . ARG A 1 192 ? 7.313 -5.000 5.095 1.00 97.38 192 ARG A N 1
ATOM 1433 C CA . ARG A 1 192 ? 6.710 -4.524 6.345 1.00 97.38 192 ARG A CA 1
ATOM 1434 C C . ARG A 1 192 ? 5.374 -3.863 6.043 1.00 97.38 192 ARG A C 1
ATOM 1436 O O . ARG A 1 192 ? 5.296 -2.989 5.183 1.00 97.38 192 ARG A O 1
ATOM 1443 N N . PHE A 1 193 ? 4.360 -4.245 6.803 1.00 97.12 193 PHE A N 1
ATOM 1444 C CA . PHE A 1 193 ? 3.139 -3.474 6.980 1.00 97.12 193 PHE A CA 1
ATOM 1445 C C . PHE A 1 193 ? 2.711 -3.664 8.433 1.00 97.12 193 PHE A C 1
ATOM 1447 O O . PHE A 1 193 ? 2.131 -4.687 8.788 1.00 97.12 193 PHE A O 1
ATOM 1454 N N . SER A 1 194 ? 3.118 -2.733 9.295 1.00 94.38 194 SER A N 1
ATOM 1455 C CA . SER A 1 194 ? 2.901 -2.811 10.745 1.00 94.38 194 SER A CA 1
ATOM 1456 C C . SER A 1 194 ? 2.272 -1.530 11.271 1.00 94.38 194 SER A C 1
ATOM 1458 O O . SER A 1 194 ? 2.555 -0.446 10.773 1.00 94.38 194 SER A O 1
ATOM 1460 N N . THR A 1 195 ? 1.407 -1.658 12.273 1.00 91.62 195 THR A N 1
ATOM 1461 C CA . THR A 1 195 ? 0.674 -0.540 12.873 1.00 91.62 195 THR A CA 1
ATOM 1462 C C . THR A 1 195 ? 0.304 -0.857 14.322 1.00 91.62 195 THR A C 1
ATOM 1464 O O . THR A 1 195 ? 0.283 -2.029 14.704 1.00 91.62 195 THR A O 1
ATOM 1467 N N . ALA A 1 196 ? 0.056 0.168 15.140 1.00 87.56 196 ALA A N 1
ATOM 1468 C CA . ALA A 1 196 ? -0.342 0.012 16.537 1.00 87.56 196 ALA A CA 1
ATOM 1469 C C . ALA A 1 196 ? -1.856 0.203 16.715 1.00 87.56 196 ALA A C 1
ATOM 1471 O O . ALA A 1 196 ? -2.443 1.126 16.157 1.00 87.56 196 ALA A O 1
ATOM 1472 N N . GLY A 1 197 ? -2.480 -0.628 17.555 1.00 82.94 197 GLY A N 1
ATOM 1473 C CA . GLY A 1 197 ? -3.890 -0.506 17.956 1.00 82.94 197 GLY A CA 1
ATOM 1474 C C . GLY A 1 197 ? -4.140 0.576 19.015 1.00 82.94 197 GLY A C 1
ATOM 1475 O O . GLY A 1 197 ? -4.887 0.345 19.959 1.00 82.94 197 GLY A O 1
ATOM 1476 N N . THR A 1 198 ? -3.460 1.715 18.904 1.00 85.56 198 THR A N 1
ATOM 1477 C CA . THR A 1 198 ? -3.529 2.861 19.824 1.00 85.56 198 THR A CA 1
ATOM 1478 C C . THR A 1 198 ? -3.471 4.136 19.005 1.00 85.56 198 THR A C 1
ATOM 1480 O O . THR A 1 198 ? -2.649 4.213 18.095 1.00 85.56 198 THR A O 1
ATOM 1483 N N . GLU A 1 199 ? -4.271 5.142 19.341 1.00 87.06 199 GLU A N 1
ATOM 1484 C CA . GLU A 1 199 ? -4.236 6.426 18.643 1.00 87.06 199 GLU A CA 1
ATOM 1485 C C . GLU A 1 199 ? -3.306 7.433 19.357 1.00 87.06 199 GLU A C 1
ATOM 1487 O O . GLU A 1 199 ? -3.353 7.503 20.587 1.00 87.06 199 GLU A O 1
ATOM 1492 N N . PRO A 1 200 ? -2.455 8.211 18.649 1.00 92.12 200 PRO A N 1
ATOM 1493 C CA . PRO A 1 200 ? -2.192 8.206 17.203 1.00 92.12 200 PRO A CA 1
ATOM 1494 C C . PRO A 1 200 ? -1.570 6.895 16.721 1.00 92.12 200 PRO A C 1
ATOM 1496 O O . PRO A 1 200 ? -0.596 6.423 17.307 1.00 92.12 200 PRO A O 1
ATOM 1499 N N . ALA A 1 201 ? -2.099 6.332 15.635 1.00 93.50 201 ALA A N 1
ATOM 1500 C CA . ALA A 1 201 ? -1.691 5.017 15.154 1.00 93.50 201 ALA A CA 1
ATOM 1501 C C . ALA A 1 201 ? -0.576 5.138 14.100 1.00 93.50 201 ALA A C 1
ATOM 1503 O O . ALA A 1 201 ? -0.871 5.475 12.950 1.00 93.50 201 ALA A O 1
ATOM 1504 N N . PRO A 1 202 ? 0.707 4.881 14.429 1.00 95.38 202 PRO A N 1
ATOM 1505 C CA . PRO A 1 202 ? 1.752 4.789 13.415 1.00 95.38 202 PRO A CA 1
ATOM 1506 C C . PRO A 1 202 ? 1.446 3.665 12.418 1.00 95.38 202 PRO A C 1
ATOM 1508 O O . PRO A 1 202 ? 0.884 2.630 12.787 1.00 95.38 202 PRO A O 1
ATOM 1511 N N . VAL A 1 203 ? 1.859 3.852 11.166 1.00 96.56 203 VAL A N 1
ATOM 1512 C CA . VAL A 1 203 ? 1.838 2.827 10.117 1.00 96.56 203 VAL A CA 1
ATOM 1513 C C . VAL A 1 203 ? 3.189 2.831 9.407 1.00 96.56 203 VAL A C 1
ATOM 1515 O O . VAL A 1 203 ? 3.569 3.823 8.788 1.00 96.56 203 VAL A O 1
ATOM 1518 N N . ASP A 1 204 ? 3.899 1.709 9.477 1.00 97.81 204 ASP A N 1
ATOM 1519 C CA . ASP A 1 204 ? 5.157 1.486 8.768 1.00 97.81 204 ASP A CA 1
ATOM 1520 C C . ASP A 1 204 ? 4.903 0.657 7.508 1.00 97.81 204 ASP A C 1
ATOM 1522 O O . ASP A 1 204 ? 4.355 -0.448 7.591 1.00 97.81 204 ASP A O 1
ATOM 1526 N N . VAL A 1 205 ? 5.360 1.142 6.352 1.00 98.31 205 VAL A N 1
ATOM 1527 C CA . VAL A 1 205 ? 5.226 0.453 5.061 1.00 98.31 205 VAL A CA 1
ATOM 1528 C C . VAL A 1 205 ? 6.604 0.268 4.424 1.00 98.31 205 VAL A C 1
ATOM 1530 O O . VAL A 1 205 ? 7.319 1.237 4.194 1.00 98.31 205 VAL A O 1
ATOM 1533 N N . ARG A 1 206 ? 6.988 -0.971 4.104 1.00 98.38 206 ARG A N 1
ATOM 1534 C CA . ARG A 1 206 ? 8.232 -1.300 3.384 1.00 98.38 206 ARG A CA 1
ATOM 1535 C C . ARG A 1 206 ? 7.917 -2.301 2.276 1.00 98.38 206 ARG A C 1
ATOM 1537 O O . ARG A 1 206 ? 7.357 -3.361 2.557 1.00 98.38 206 ARG A O 1
ATOM 1544 N N . LEU A 1 207 ? 8.267 -1.976 1.035 1.00 98.44 207 LEU A N 1
ATOM 1545 C CA . LEU A 1 207 ? 7.801 -2.695 -0.158 1.00 98.44 207 LEU A CA 1
ATOM 1546 C C . LEU A 1 207 ? 8.970 -3.207 -0.999 1.00 98.44 207 LEU A C 1
ATOM 1548 O O . LEU A 1 207 ? 10.068 -2.655 -0.952 1.00 98.44 207 LEU A O 1
ATOM 1552 N N . LEU A 1 208 ? 8.749 -4.283 -1.751 1.00 98.19 208 LEU A N 1
ATOM 1553 C CA . LEU A 1 208 ? 9.755 -4.853 -2.645 1.00 98.19 208 LEU A CA 1
ATOM 1554 C C . LEU A 1 208 ? 9.910 -3.964 -3.883 1.00 98.19 208 LEU A C 1
ATOM 1556 O O . LEU A 1 208 ? 8.949 -3.770 -4.624 1.00 98.19 208 LEU A O 1
ATOM 1560 N N . VAL A 1 209 ? 11.120 -3.451 -4.121 1.00 96.06 209 VAL A N 1
ATOM 1561 C CA . VAL A 1 209 ? 11.420 -2.672 -5.332 1.00 96.06 209 VAL A CA 1
ATOM 1562 C C . VAL A 1 209 ? 11.598 -3.645 -6.500 1.00 96.06 209 VAL A C 1
ATOM 1564 O O . VAL A 1 209 ? 10.795 -3.672 -7.429 1.00 96.06 209 VAL A O 1
ATOM 1567 N N . THR A 1 210 ? 12.597 -4.523 -6.401 1.00 95.44 210 THR A N 1
ATOM 1568 C CA . THR A 1 210 ? 12.797 -5.700 -7.261 1.00 95.44 210 THR A CA 1
ATOM 1569 C C . THR A 1 210 ? 13.439 -6.820 -6.432 1.00 95.44 210 THR A C 1
ATOM 1571 O O . THR A 1 210 ? 14.013 -6.528 -5.382 1.00 95.44 210 THR A O 1
ATOM 1574 N N . PRO A 1 211 ? 13.420 -8.091 -6.876 1.00 95.75 211 PRO A N 1
ATOM 1575 C CA . PRO A 1 211 ? 14.122 -9.172 -6.176 1.00 95.75 211 PRO A CA 1
ATOM 1576 C C . PRO A 1 211 ? 15.635 -8.950 -6.007 1.00 95.75 211 PRO A C 1
ATOM 1578 O O . PRO A 1 211 ? 16.211 -9.468 -5.059 1.00 95.75 211 PRO A O 1
ATOM 1581 N N . SER A 1 212 ? 16.275 -8.177 -6.896 1.00 96.38 212 SER A N 1
ATOM 1582 C CA . SER A 1 212 ? 17.720 -7.901 -6.867 1.00 96.38 212 SER A CA 1
ATOM 1583 C C . SER A 1 212 ? 18.113 -6.657 -6.059 1.00 96.38 212 SER A C 1
ATOM 1585 O O . SER A 1 212 ? 19.232 -6.594 -5.567 1.00 96.38 212 SER A O 1
ATOM 1587 N N . ILE A 1 213 ? 17.216 -5.673 -5.918 1.00 96.31 213 ILE A N 1
ATOM 1588 C CA . ILE A 1 213 ? 17.400 -4.506 -5.030 1.00 96.31 213 ILE A CA 1
ATOM 1589 C C . ILE A 1 213 ? 16.942 -4.844 -3.600 1.00 96.31 213 ILE A C 1
ATOM 1591 O O . ILE A 1 213 ? 17.454 -4.305 -2.622 1.00 96.31 213 ILE A O 1
ATOM 1595 N N . GLY A 1 214 ? 15.955 -5.732 -3.474 1.00 97.50 214 GLY A N 1
ATOM 1596 C CA . GLY A 1 214 ? 15.275 -6.030 -2.224 1.00 97.50 214 GLY A CA 1
ATOM 1597 C C . GLY A 1 214 ? 14.222 -4.980 -1.857 1.00 97.50 214 GLY A C 1
ATOM 1598 O O . GLY A 1 214 ? 13.569 -4.369 -2.711 1.00 97.50 214 GLY A O 1
ATOM 1599 N N . TYR A 1 215 ? 14.006 -4.824 -0.553 1.00 98.12 215 TYR A N 1
ATOM 1600 C CA . TYR A 1 215 ? 12.960 -3.970 0.007 1.00 98.12 215 TYR A CA 1
ATOM 1601 C C . TYR A 1 215 ? 13.430 -2.524 0.209 1.00 98.12 215 TYR A C 1
ATOM 1603 O O . TYR A 1 215 ? 14.520 -2.302 0.741 1.00 98.12 215 TYR A O 1
ATOM 1611 N N . SER A 1 216 ? 12.553 -1.568 -0.113 1.00 98.19 216 SER A N 1
ATOM 1612 C CA . SER A 1 216 ? 12.725 -0.111 0.021 1.00 98.19 216 SER A CA 1
ATOM 1613 C C . SER A 1 216 ? 13.180 0.343 1.415 1.00 98.19 216 SER A C 1
ATOM 1615 O O . SER A 1 216 ? 13.190 -0.434 2.366 1.00 98.19 216 SER A O 1
ATOM 1617 N N . THR A 1 217 ? 13.454 1.633 1.603 1.00 97.38 217 THR A N 1
ATOM 1618 C CA . THR A 1 217 ? 13.366 2.238 2.944 1.00 97.38 217 THR A CA 1
ATOM 1619 C C . THR A 1 217 ? 11.946 2.089 3.517 1.00 97.38 217 THR A C 1
ATOM 1621 O O . THR A 1 217 ? 10.986 1.816 2.786 1.00 97.38 217 THR A O 1
ATOM 1624 N N . THR A 1 218 ? 11.798 2.206 4.837 1.00 98.25 218 THR A N 1
ATOM 1625 C CA . THR A 1 218 ? 10.474 2.212 5.475 1.00 98.25 218 THR A CA 1
ATOM 1626 C C . THR A 1 218 ? 9.843 3.592 5.312 1.00 98.25 218 THR A C 1
ATOM 1628 O O . THR A 1 218 ? 10.434 4.593 5.706 1.00 98.25 218 THR A O 1
ATOM 1631 N N . TYR A 1 219 ? 8.635 3.646 4.759 1.00 98.38 219 TYR A N 1
ATOM 1632 C CA . TYR A 1 219 ? 7.790 4.834 4.778 1.00 98.38 219 TYR A CA 1
ATOM 1633 C C . TYR A 1 219 ? 7.004 4.856 6.087 1.00 98.38 219 TYR A C 1
ATOM 1635 O O . TYR A 1 219 ? 6.361 3.864 6.440 1.00 98.38 219 TYR A O 1
ATOM 1643 N N . HIS A 1 220 ? 7.057 5.984 6.791 1.00 97.94 220 HIS A N 1
ATOM 1644 C CA . HIS A 1 220 ? 6.398 6.169 8.078 1.00 97.94 220 HIS A CA 1
ATOM 1645 C C . HIS A 1 220 ? 5.210 7.121 7.934 1.00 97.94 220 HIS A C 1
ATOM 1647 O O . HIS A 1 220 ? 5.347 8.255 7.474 1.00 97.94 220 HIS A O 1
ATOM 1653 N N . TYR A 1 221 ? 4.046 6.649 8.362 1.00 97.50 221 TYR A N 1
ATOM 1654 C CA . TYR A 1 221 ? 2.800 7.402 8.398 1.00 97.50 221 TYR A CA 1
ATOM 1655 C C . TYR A 1 221 ? 2.213 7.376 9.810 1.00 97.50 221 TYR A C 1
ATOM 1657 O O . TYR A 1 221 ? 2.616 6.573 10.657 1.00 97.50 221 TYR A O 1
ATOM 1665 N N . VAL A 1 222 ? 1.233 8.234 10.062 1.00 97.00 222 VAL A N 1
ATOM 1666 C CA . VAL A 1 222 ? 0.406 8.200 11.268 1.00 97.00 222 VAL A CA 1
ATOM 1667 C C . VAL A 1 222 ? -1.054 8.431 10.895 1.00 97.00 222 VAL A C 1
ATOM 1669 O O . VAL A 1 222 ? -1.358 9.271 10.050 1.00 97.00 222 VAL A O 1
ATOM 1672 N N . ILE A 1 223 ? -1.948 7.669 11.523 1.00 96.00 223 ILE A N 1
ATOM 1673 C CA . ILE A 1 223 ? -3.398 7.823 11.408 1.00 96.00 223 ILE A CA 1
ATOM 1674 C C . ILE A 1 223 ? -3.928 8.515 12.664 1.00 96.00 223 ILE A C 1
ATOM 1676 O O . ILE A 1 223 ? -3.539 8.168 13.786 1.00 96.00 223 ILE A O 1
ATOM 1680 N N . ARG A 1 224 ? -4.798 9.508 12.460 1.00 95.56 224 ARG A N 1
ATOM 1681 C CA . ARG A 1 224 ? -5.461 10.312 13.499 1.00 95.56 224 ARG A CA 1
ATOM 1682 C C . ARG A 1 224 ? -6.898 10.579 13.059 1.00 95.56 224 ARG A C 1
ATOM 1684 O O . ARG A 1 224 ? -7.102 11.102 11.973 1.00 95.56 224 ARG A O 1
ATOM 1691 N N . HIS A 1 225 ? -7.881 10.186 13.860 1.00 93.94 225 HIS A N 1
ATOM 1692 C CA . HIS A 1 225 ? -9.322 10.356 13.633 1.00 93.94 225 HIS A CA 1
ATOM 1693 C C . HIS A 1 225 ? -9.865 9.791 12.296 1.00 93.94 225 HIS A C 1
ATOM 1695 O O . HIS A 1 225 ? -11.002 10.065 11.910 1.00 93.94 225 HIS A O 1
ATOM 1701 N N . GLY A 1 226 ? -9.074 8.959 11.606 1.00 93.62 226 GLY A N 1
ATOM 1702 C CA . GLY A 1 226 ? -9.358 8.398 10.279 1.00 93.62 226 GLY A CA 1
ATOM 1703 C C . GLY A 1 226 ? -8.530 9.000 9.139 1.00 93.62 226 GLY A C 1
ATOM 1704 O O . GLY A 1 226 ? -8.453 8.379 8.080 1.00 93.62 226 GLY A O 1
ATOM 1705 N N . ASP A 1 227 ? -7.875 10.137 9.367 1.00 96.56 227 ASP A N 1
ATOM 1706 C CA . ASP A 1 227 ? -7.012 10.823 8.401 1.00 96.56 227 ASP A CA 1
ATOM 1707 C C . ASP A 1 227 ? -5.580 10.267 8.463 1.00 96.56 227 ASP A C 1
ATOM 1709 O O . ASP A 1 227 ? -5.129 9.827 9.526 1.00 96.56 227 ASP A O 1
ATOM 1713 N N . VAL A 1 228 ? -4.845 10.282 7.345 1.00 96.88 228 VAL A N 1
ATOM 1714 C CA . VAL A 1 228 ? -3.470 9.768 7.241 1.00 96.88 228 VAL A CA 1
ATOM 1715 C C . VAL A 1 228 ? -2.479 10.843 6.794 1.00 96.88 228 VAL A C 1
ATOM 1717 O O . VAL A 1 228 ? -2.525 11.349 5.675 1.00 96.88 228 VAL A O 1
ATOM 1720 N N . SER A 1 229 ? -1.479 11.111 7.635 1.00 96.44 229 SER A N 1
ATOM 1721 C CA . SER A 1 229 ? -0.336 11.955 7.278 1.00 96.44 229 SER A CA 1
ATOM 1722 C C . SER A 1 229 ? 0.962 11.152 7.226 1.00 96.44 229 SER A C 1
ATOM 1724 O O . SER A 1 229 ? 1.108 10.114 7.877 1.00 96.44 229 SER A O 1
ATOM 1726 N N . THR A 1 230 ? 1.950 11.656 6.486 1.00 96.38 230 THR A N 1
ATOM 1727 C CA . THR A 1 230 ? 3.356 11.279 6.704 1.00 96.38 230 THR A CA 1
ATOM 1728 C C . THR A 1 230 ? 3.759 11.660 8.136 1.00 96.38 230 THR A C 1
ATOM 1730 O O . THR A 1 230 ? 3.193 12.601 8.706 1.00 96.38 230 THR A O 1
ATOM 1733 N N . ARG A 1 231 ? 4.685 10.902 8.727 1.00 89.25 231 ARG A N 1
ATOM 1734 C CA . ARG A 1 231 ? 5.250 11.155 10.060 1.00 89.25 231 ARG A CA 1
ATOM 1735 C C . ARG A 1 231 ? 6.558 11.945 9.988 1.00 89.25 231 ARG A C 1
ATOM 1737 O O . ARG A 1 231 ? 7.317 11.708 9.025 1.00 89.25 231 ARG A O 1
#

Foldseek 3Di:
DDDDDDDDDDDDDDPPPDDDPPPPDPPPDDDDDDDDDDDDDDPDPPPVPQPDDPDDDDDDPDDDDDDPDDDDDDPPDDDDDDDDDDDDDDDDDDDDDDDDDDDDDPDPPPPDPPPPPQDDWDKDWQDKDDQPQFKIKTKMWIADRVDNQFTWIKIWIWTQDPNDTDTDEMDTDDDHRQATPVQCRDPQQWPDFDWHSDPQIKTWTWGQRDPVVGIDPIFIWTDDPRYIDGD

Organism: NCBI:txid68898